Protein AF-0000000086531284 (afdb_homodimer)

Sequence (270 aa):
MFDTKVALIVRDDLAAWQKLNVVAFLATGVAAEAPEALGEPYEDASGRRYGRMLGQPILVFAADLNGLQAAHRQALSRELTIVPYVHAMFSTGHDAANREVFRAGDAENLDFVGLALRGPKKAVDKAVKGLALHAMFDTKVALIVRDDLAAWQKLNVVAFLATGVAAEAPEALGEPYEDASGRRYGRMLGQPILVFAADLNGLQAAHRQALSRELTIVPYVHAMFSTGHDAANREVFRAGDAENLDFVGLALRGPKKAVDKAVKGLALHA

pLDDT: mean 97.62, std 2.92, range [75.44, 98.94]

Radius of gyration: 17.5 Å; Cα contacts (8 Å, |Δi|>4): 609; chains: 2; bounding box: 42×48×38 Å

Nearest PDB structures (foldseek):
  2gax-assembly1_A  TM=9.729E-01  e=9.702E-20  Agrobacterium fabrum str. C58
  1rlk-assembly1_A  TM=6.671E-01  e=7.387E-05  Thermoplasma acidophilum
  1vgl-assembly2_C  TM=3.256E-01  e=1.939E-01  Thermosynechococcus vestitus BP-1
  4xgu-assembly1_E  TM=4.492E-01  e=3.774E+00  Caenorhabditis elegans
  2gax-assembly1_A  TM=9.728E-01  e=6.732E-20  Agrobacterium fabrum str. C58

Structu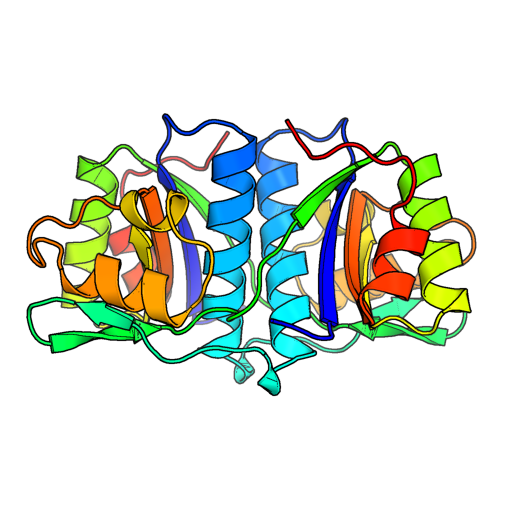re (mmCIF, N/CA/C/O backbone):
data_AF-0000000086531284-model_v1
#
loop_
_entity.id
_entity.type
_entity.pdbx_description
1 polymer 'DUF2000 domain-containing protein'
#
loop_
_atom_site.group_PDB
_atom_site.id
_atom_site.type_symbol
_atom_site.label_atom_id
_atom_site.label_alt_id
_atom_site.label_comp_id
_atom_site.label_asym_id
_atom_site.label_entity_id
_atom_site.label_seq_id
_atom_site.pdbx_PDB_ins_code
_atom_site.Cartn_x
_atom_site.Cartn_y
_atom_site.Cartn_z
_atom_site.occupancy
_atom_site.B_iso_or_equiv
_atom_site.auth_seq_id
_atom_site.auth_comp_id
_atom_site.auth_asym_id
_atom_site.auth_atom_id
_atom_site.pdbx_PDB_model_num
ATOM 1 N N . MET A 1 1 ? 20.422 4.363 -8.883 1 75.44 1 MET A N 1
ATOM 2 C CA . MET A 1 1 ? 20.234 5.27 -7.754 1 75.44 1 MET A CA 1
ATOM 3 C C . MET A 1 1 ? 19.078 6.227 -8.016 1 75.44 1 MET A C 1
ATOM 5 O O . MET A 1 1 ? 18.812 6.578 -9.164 1 75.44 1 MET A O 1
ATOM 9 N N . PHE A 1 2 ? 18.062 6.441 -6.941 1 89.19 2 PHE A N 1
ATOM 10 C CA . PHE A 1 2 ? 16.906 7.312 -7.137 1 89.19 2 PHE A CA 1
ATOM 11 C C . PHE A 1 2 ? 17.156 8.68 -6.516 1 89.19 2 PHE A C 1
ATOM 13 O O . PHE A 1 2 ? 17.781 8.789 -5.457 1 89.19 2 PHE A O 1
ATOM 20 N N . ASP A 1 3 ? 16.75 9.68 -7.191 1 95.25 3 ASP A N 1
ATOM 21 C CA . ASP A 1 3 ? 16.844 11.039 -6.672 1 95.25 3 ASP A CA 1
ATOM 22 C C . ASP A 1 3 ? 15.695 11.328 -5.691 1 95.25 3 ASP A C 1
ATOM 24 O O . ASP A 1 3 ? 15.758 12.297 -4.934 1 95.25 3 ASP A O 1
ATOM 28 N N . THR A 1 4 ? 14.672 10.5 -5.715 1 97.81 4 THR A N 1
ATOM 29 C CA . THR A 1 4 ? 13.531 10.648 -4.82 1 97.81 4 THR A CA 1
ATOM 30 C C . THR A 1 4 ? 13.484 9.508 -3.809 1 97.81 4 THR A C 1
ATOM 32 O O . THR A 1 4 ? 14.156 8.484 -3.984 1 97.81 4 THR A O 1
ATOM 35 N N . LYS A 1 5 ? 12.844 9.812 -2.756 1 98 5 LYS A N 1
ATOM 36 C CA . LYS A 1 5 ? 12.617 8.844 -1.686 1 98 5 LYS A CA 1
ATOM 37 C C . LYS A 1 5 ? 11.141 8.773 -1.315 1 98 5 LYS A C 1
ATOM 39 O O . LYS A 1 5 ? 10.43 9.773 -1.388 1 98 5 LYS A O 1
ATOM 44 N N . VAL A 1 6 ? 10.68 7.57 -0.98 1 98.69 6 VAL A N 1
ATOM 45 C CA . VAL A 1 6 ? 9.312 7.34 -0.513 1 98.69 6 VAL A CA 1
ATOM 46 C C . VAL A 1 6 ? 9.336 6.867 0.938 1 98.69 6 VAL A C 1
ATOM 48 O O . VAL A 1 6 ? 10.023 5.898 1.271 1 98.69 6 VAL A O 1
ATOM 51 N N . ALA A 1 7 ? 8.609 7.512 1.781 1 98.94 7 ALA A N 1
ATOM 52 C CA . ALA A 1 7 ? 8.422 7.121 3.176 1 98.94 7 ALA A CA 1
ATOM 53 C C . ALA A 1 7 ? 6.945 7.027 3.531 1 98.94 7 ALA A C 1
ATOM 55 O O . ALA A 1 7 ? 6.172 7.941 3.24 1 98.94 7 ALA A O 1
ATOM 56 N N . LEU A 1 8 ? 6.562 5.945 4.074 1 98.94 8 LEU A N 1
ATOM 57 C CA . LEU A 1 8 ? 5.289 5.836 4.773 1 98.94 8 LEU A CA 1
ATOM 58 C C . LEU A 1 8 ? 5.488 5.91 6.285 1 98.94 8 LEU A C 1
ATOM 60 O O . LEU A 1 8 ? 6.426 5.312 6.82 1 98.94 8 LEU A O 1
ATOM 64 N N . ILE A 1 9 ? 4.68 6.625 6.965 1 98.94 9 ILE A N 1
ATOM 65 C CA . ILE A 1 9 ? 4.668 6.707 8.422 1 98.94 9 ILE A CA 1
ATOM 66 C C . ILE A 1 9 ? 3.34 6.188 8.961 1 98.94 9 ILE A C 1
ATOM 68 O O . ILE A 1 9 ? 2.273 6.656 8.555 1 98.94 9 ILE A O 1
ATOM 72 N N . VAL A 1 10 ? 3.412 5.219 9.836 1 98.88 10 VAL A N 1
ATOM 73 C CA . VAL A 1 10 ? 2.221 4.562 10.367 1 98.88 10 VAL A CA 1
ATOM 74 C C . VAL A 1 10 ? 2.182 4.711 11.883 1 98.88 10 VAL A C 1
ATOM 76 O O . VAL A 1 10 ? 3.182 4.469 12.562 1 98.88 10 VAL A O 1
ATOM 79 N N . ARG A 1 11 ? 1.062 5.098 12.32 1 98.69 11 ARG A N 1
ATOM 80 C CA . ARG A 1 11 ? 0.882 5.273 13.758 1 98.69 11 ARG A CA 1
ATOM 81 C C . ARG A 1 11 ? 1.156 3.971 14.508 1 98.69 11 ARG A C 1
ATOM 83 O O . ARG A 1 11 ? 0.725 2.898 14.078 1 98.69 11 ARG A O 1
ATOM 90 N N . ASP A 1 12 ? 1.803 4.031 15.609 1 97.75 12 ASP A N 1
ATOM 91 C CA . ASP A 1 12 ? 2.402 2.844 16.219 1 97.75 12 ASP A CA 1
ATOM 92 C C . ASP A 1 12 ? 1.402 2.119 17.109 1 97.75 12 ASP A C 1
ATOM 94 O O . ASP A 1 12 ? 1.614 0.961 17.469 1 97.75 12 ASP A O 1
ATOM 98 N N . ASP A 1 13 ? 0.294 2.723 17.469 1 97.69 13 ASP A N 1
ATOM 99 C CA . ASP A 1 13 ? -0.638 2.098 18.391 1 97.69 13 ASP A CA 1
ATOM 100 C C . ASP A 1 13 ? -1.818 1.473 17.656 1 97.69 13 ASP A C 1
ATOM 102 O O . ASP A 1 13 ? -2.807 1.074 18.281 1 97.69 13 ASP A O 1
ATOM 106 N N . LEU A 1 14 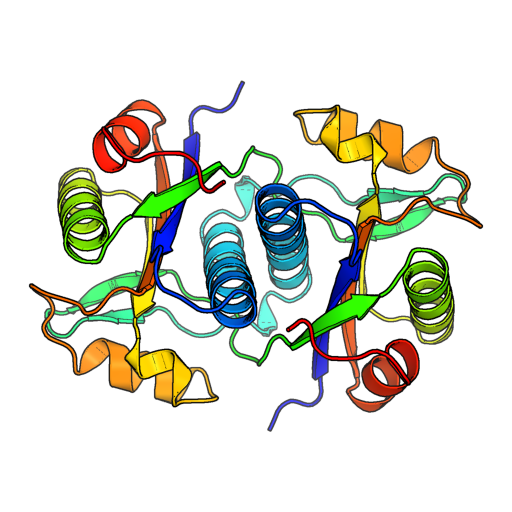? -1.77 1.387 16.359 1 97.88 14 LEU A N 1
ATOM 107 C CA . LEU A 1 14 ? -2.836 0.788 15.562 1 97.88 14 LEU A CA 1
ATOM 108 C C . LEU A 1 14 ? -2.803 -0.733 15.672 1 97.88 14 LEU A C 1
ATOM 110 O O . LEU A 1 14 ? -1.736 -1.323 15.867 1 97.88 14 LEU A O 1
ATOM 114 N N . ALA A 1 15 ? -3.963 -1.347 15.531 1 96.56 15 ALA A N 1
ATOM 115 C CA . ALA A 1 15 ? -4.027 -2.793 15.344 1 96.56 15 ALA A CA 1
ATOM 116 C C . ALA A 1 15 ? -3.33 -3.211 14.055 1 96.56 15 ALA A C 1
ATOM 118 O O . ALA A 1 15 ? -3.207 -2.412 13.117 1 96.56 15 ALA A O 1
ATOM 119 N N . ALA A 1 16 ? -2.869 -4.449 13.969 1 95.19 16 ALA A N 1
ATOM 120 C CA . ALA A 1 16 ? -2.123 -4.957 12.82 1 95.19 16 ALA A CA 1
ATOM 121 C C . ALA A 1 16 ? -2.918 -4.781 11.531 1 95.19 16 ALA A C 1
ATOM 123 O O . ALA A 1 16 ? -2.383 -4.309 10.523 1 95.19 16 ALA A O 1
ATOM 124 N N . TRP A 1 17 ? -4.211 -5.145 11.578 1 95.31 17 TRP A N 1
ATOM 125 C CA . TRP A 1 17 ? -5.027 -5.039 10.367 1 95.31 17 TRP A CA 1
ATOM 126 C C . TRP A 1 17 ? -5.172 -3.586 9.938 1 95.31 17 TRP A C 1
ATOM 128 O O . TRP A 1 17 ? -5.25 -3.295 8.742 1 95.31 17 TRP A O 1
ATOM 138 N N . GLN A 1 18 ? -5.254 -2.676 10.883 1 97.75 18 GLN A N 1
ATOM 139 C CA . GLN A 1 18 ? -5.344 -1.255 10.562 1 97.75 18 GLN A CA 1
ATOM 140 C C . GLN A 1 18 ? -4.07 -0.761 9.883 1 97.75 18 GLN A C 1
ATOM 142 O O . GLN A 1 18 ? -4.125 0.036 8.945 1 97.75 18 GLN A O 1
ATOM 147 N N . LYS A 1 19 ? -2.912 -1.208 10.398 1 98.56 19 LYS A N 1
ATOM 148 C CA . LYS A 1 19 ? -1.638 -0.838 9.789 1 98.56 19 LYS A CA 1
ATOM 149 C C . LYS A 1 19 ? -1.57 -1.291 8.336 1 98.56 19 LYS A C 1
ATOM 151 O O . LYS A 1 19 ? -1.14 -0.534 7.461 1 98.56 19 LYS A O 1
ATOM 156 N N . LEU A 1 20 ? -2.021 -2.5 8.078 1 98.62 20 LEU A N 1
ATOM 157 C CA . LEU A 1 20 ? -2.021 -3.025 6.715 1 98.62 20 LEU A CA 1
ATOM 158 C C . LEU A 1 20 ? -2.941 -2.205 5.816 1 98.62 20 LEU A C 1
ATOM 160 O O . LEU A 1 20 ? -2.582 -1.88 4.684 1 98.62 20 LEU A O 1
ATOM 164 N N . ASN A 1 21 ? -4.082 -1.86 6.305 1 98.06 21 ASN A N 1
ATOM 165 C CA . ASN A 1 21 ? -5.039 -1.046 5.562 1 98.06 21 ASN A CA 1
ATOM 166 C C . ASN A 1 21 ? -4.461 0.326 5.227 1 98.06 21 ASN A C 1
ATOM 168 O O . ASN A 1 21 ? -4.5 0.752 4.07 1 98.06 21 ASN A O 1
ATOM 172 N N . VAL A 1 22 ? -3.934 0.992 6.219 1 98.75 22 VAL A N 1
ATOM 173 C CA . VAL A 1 22 ? -3.359 2.324 6.059 1 98.75 22 VAL A CA 1
ATOM 174 C C . VAL A 1 22 ? -2.234 2.281 5.027 1 98.75 22 VAL A C 1
ATOM 176 O O . VAL A 1 22 ? -2.197 3.098 4.105 1 98.75 22 VAL A O 1
ATOM 179 N N . VAL A 1 23 ? -1.353 1.33 5.137 1 98.88 23 VAL A N 1
ATOM 180 C CA . VAL A 1 23 ? -0.209 1.203 4.238 1 98.88 23 VAL A CA 1
ATOM 181 C C . VAL A 1 23 ? -0.696 0.958 2.812 1 98.88 23 VAL A C 1
ATOM 183 O O . VAL A 1 23 ? -0.178 1.549 1.862 1 98.88 23 VAL A O 1
ATOM 186 N N . ALA A 1 24 ? -1.699 0.118 2.67 1 98.88 24 ALA A N 1
ATOM 187 C CA . ALA A 1 24 ? -2.236 -0.164 1.341 1 98.88 24 ALA A CA 1
ATOM 188 C C . ALA A 1 24 ? -2.717 1.115 0.661 1 98.88 24 ALA A C 1
ATOM 190 O O . ALA A 1 24 ? -2.299 1.426 -0.457 1 98.88 24 ALA A O 1
ATOM 191 N N . PHE A 1 25 ? -3.494 1.854 1.311 1 98.88 25 PHE A N 1
ATOM 192 C CA . PHE A 1 25 ? -4.078 3.045 0.704 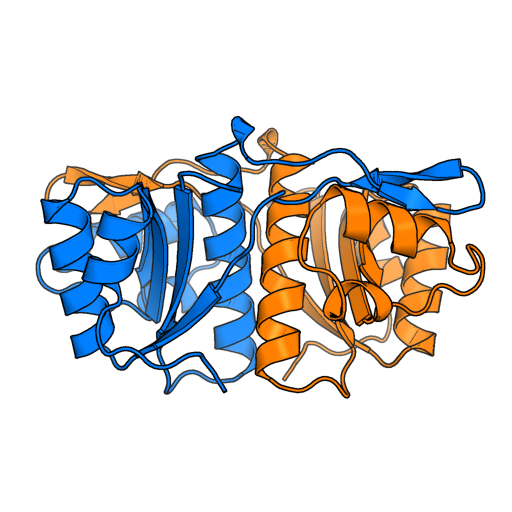1 98.88 25 PHE A CA 1
ATOM 193 C C . PHE A 1 25 ? -3.012 4.105 0.461 1 98.88 25 PHE A C 1
ATOM 195 O O . PHE A 1 25 ? -2.975 4.723 -0.605 1 98.88 25 PHE A O 1
ATOM 202 N N . LEU A 1 26 ? -2.119 4.328 1.452 1 98.94 26 LEU A N 1
ATOM 203 C CA . LEU A 1 26 ? -1.037 5.285 1.25 1 98.94 26 LEU A CA 1
ATOM 204 C C . LEU A 1 26 ? -0.229 4.941 0.004 1 98.94 26 LEU A C 1
ATOM 206 O O . LEU A 1 26 ? 0.092 5.82 -0.797 1 98.94 26 LEU A O 1
ATOM 210 N N . ALA A 1 27 ? 0.046 3.684 -0.161 1 98.94 27 ALA A N 1
ATOM 211 C CA . ALA A 1 27 ? 0.89 3.232 -1.265 1 98.94 27 ALA A CA 1
ATOM 212 C C . ALA A 1 27 ? 0.19 3.43 -2.607 1 98.94 27 ALA A C 1
ATOM 214 O O . ALA A 1 27 ? 0.836 3.732 -3.611 1 98.94 27 ALA A O 1
ATOM 215 N N . THR A 1 28 ? -1.152 3.254 -2.633 1 98.88 28 THR A N 1
ATOM 216 C CA . THR A 1 28 ? -1.86 3.561 -3.871 1 98.88 28 THR A CA 1
ATOM 217 C C . THR A 1 28 ? -1.687 5.031 -4.242 1 98.88 28 THR A C 1
ATOM 219 O O . THR A 1 28 ? -1.541 5.363 -5.422 1 98.88 28 THR A O 1
ATOM 222 N N . GLY A 1 29 ? -1.735 5.871 -3.26 1 98.81 29 GLY A N 1
ATOM 223 C CA . GLY A 1 29 ? -1.556 7.293 -3.494 1 98.81 29 GLY A CA 1
ATOM 224 C C . GLY A 1 29 ? -0.174 7.645 -4.016 1 98.81 29 GLY A C 1
ATOM 225 O O . GLY A 1 29 ? -0.034 8.492 -4.898 1 98.81 29 GLY A O 1
ATOM 226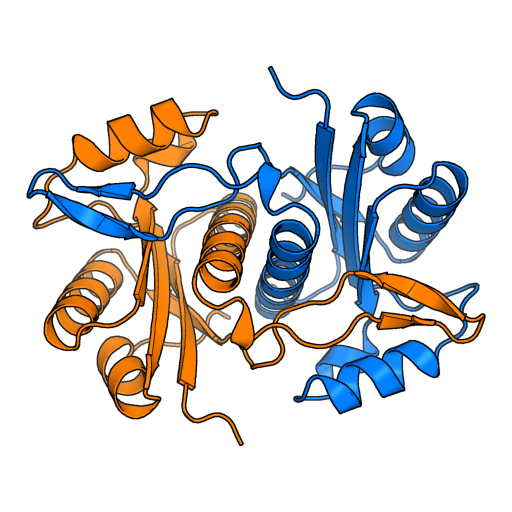 N N . VAL A 1 30 ? 0.842 6.992 -3.459 1 98.81 30 VAL A N 1
ATOM 227 C CA . VAL A 1 30 ? 2.207 7.207 -3.932 1 98.81 30 VAL A CA 1
ATOM 228 C C . VAL A 1 30 ? 2.297 6.871 -5.418 1 98.81 30 VAL A C 1
ATOM 230 O O . VAL A 1 30 ? 2.828 7.656 -6.207 1 98.81 30 VAL A O 1
ATOM 233 N N . ALA A 1 31 ? 1.769 5.766 -5.816 1 98.69 31 ALA A N 1
ATOM 234 C CA . ALA A 1 31 ? 1.792 5.352 -7.215 1 98.69 31 ALA A CA 1
ATOM 235 C C . ALA A 1 31 ? 1.011 6.332 -8.086 1 98.69 31 ALA A C 1
ATOM 237 O O . ALA A 1 31 ? 1.433 6.652 -9.203 1 98.69 31 ALA A O 1
ATOM 238 N N . ALA A 1 32 ? -0.119 6.762 -7.602 1 98.38 32 ALA A N 1
ATOM 239 C CA . ALA A 1 32 ? -0.963 7.691 -8.344 1 98.38 32 ALA A CA 1
ATOM 240 C C . ALA A 1 32 ? -0.233 9.008 -8.609 1 98.38 32 ALA A C 1
ATOM 242 O O . ALA A 1 32 ? -0.381 9.609 -9.672 1 98.38 32 ALA A O 1
ATOM 243 N N . GLU A 1 33 ? 0.559 9.422 -7.66 1 97 33 GLU A N 1
ATOM 244 C CA . GLU A 1 33 ? 1.207 10.727 -7.734 1 97 33 GLU A CA 1
ATOM 245 C C . GLU A 1 33 ? 2.541 10.641 -8.469 1 97 33 GLU A C 1
ATOM 247 O O . GLU A 1 33 ? 3.125 11.664 -8.828 1 97 33 GLU A O 1
ATOM 252 N N . ALA A 1 34 ? 3.025 9.469 -8.695 1 97.19 34 ALA A N 1
ATOM 253 C CA . ALA A 1 34 ? 4.344 9.297 -9.297 1 97.19 34 ALA A CA 1
ATOM 254 C C . ALA A 1 34 ? 4.336 8.18 -10.336 1 97.19 34 ALA A C 1
ATOM 256 O O . ALA A 1 34 ? 5.105 7.223 -10.227 1 97.19 34 ALA A O 1
ATOM 257 N N . PRO A 1 35 ? 3.533 8.359 -11.398 1 96.44 35 PRO A N 1
ATOM 258 C CA . PRO A 1 35 ? 3.484 7.297 -12.406 1 96.44 35 PRO A CA 1
ATOM 259 C C . PRO A 1 35 ? 4.844 7.035 -13.047 1 96.44 35 PRO A C 1
ATOM 261 O O . PRO A 1 35 ? 5.121 5.906 -13.469 1 96.44 35 PRO A O 1
ATOM 264 N N . GLU A 1 36 ? 5.66 8.031 -13.023 1 96.06 36 GLU A N 1
ATOM 265 C CA . GLU A 1 36 ? 6.988 7.891 -13.617 1 96.06 36 GLU A CA 1
ATOM 266 C C . GLU A 1 36 ? 7.883 7 -12.758 1 96.06 36 GLU A C 1
ATOM 268 O O . GLU A 1 36 ? 8.93 6.539 -13.219 1 96.06 36 GLU A O 1
ATOM 273 N N . ALA A 1 37 ? 7.508 6.75 -11.547 1 97 37 ALA A N 1
ATOM 274 C CA . ALA A 1 37 ? 8.305 5.945 -10.625 1 97 37 ALA A CA 1
ATOM 275 C C . ALA A 1 37 ? 7.926 4.473 -10.711 1 97 37 ALA A C 1
ATOM 277 O O . ALA A 1 37 ? 8.562 3.623 -10.078 1 97 37 ALA A O 1
ATOM 278 N N . LEU A 1 38 ? 6.895 4.141 -11.453 1 97.88 38 LEU A N 1
ATOM 279 C CA . LEU A 1 38 ? 6.496 2.752 -11.641 1 97.88 38 LEU A CA 1
ATOM 280 C C . LEU A 1 38 ? 7.504 2.01 -12.508 1 97.88 38 LEU A C 1
ATOM 282 O O . LEU A 1 38 ? 8.016 2.564 -13.484 1 97.88 38 LEU A O 1
ATOM 286 N N . GLY A 1 39 ? 7.75 0.793 -12.133 1 97.88 39 GLY A N 1
ATOM 287 C CA . GLY A 1 39 ? 8.656 -0.047 -12.898 1 97.88 39 GLY A CA 1
ATOM 288 C C . GLY A 1 39 ? 8 -0.693 -14.102 1 97.88 39 GLY A C 1
ATOM 289 O O . GLY A 1 39 ? 7.09 -0.117 -14.703 1 97.88 39 GLY A O 1
ATOM 290 N N . GLU A 1 40 ? 8.578 -1.791 -14.5 1 97.75 40 GLU A N 1
ATOM 291 C CA . GLU A 1 40 ? 8.078 -2.568 -15.633 1 97.75 40 GLU A CA 1
ATOM 292 C C . GLU A 1 40 ? 7.238 -3.748 -15.164 1 97.75 40 GLU A C 1
ATOM 294 O O . GLU A 1 40 ? 7.324 -4.156 -14 1 97.75 40 GLU A O 1
ATOM 299 N N . PRO A 1 41 ? 6.402 -4.273 -15.992 1 98.44 41 PRO A N 1
ATOM 300 C CA . PRO A 1 41 ? 5.602 -5.445 -15.625 1 98.44 41 PRO A CA 1
ATOM 301 C C . PRO A 1 41 ? 6.461 -6.656 -15.266 1 98.44 41 PRO A C 1
ATOM 303 O O . PRO A 1 41 ? 7.59 -6.781 -15.75 1 98.44 41 PRO A O 1
ATOM 306 N N . TYR A 1 42 ? 5.926 -7.488 -14.398 1 98.75 42 TYR A N 1
ATOM 307 C CA . TYR A 1 42 ? 6.578 -8.742 -14.031 1 98.75 42 TYR A CA 1
ATOM 308 C C . TYR A 1 42 ? 6.199 -9.859 -15 1 98.75 42 TYR A C 1
ATOM 310 O O . TYR A 1 42 ? 5.109 -9.844 -15.578 1 98.75 42 TYR A O 1
ATOM 318 N N . GLU A 1 43 ? 7.117 -10.727 -15.188 1 98.75 43 GLU A N 1
ATOM 319 C CA . GLU A 1 43 ? 6.914 -11.906 -16.031 1 98.75 43 GLU A CA 1
ATOM 320 C C . GLU A 1 43 ? 7.512 -13.156 -15.391 1 98.75 43 GLU A C 1
ATOM 322 O O . GLU A 1 43 ? 8.641 -13.125 -14.898 1 98.75 43 GLU A O 1
ATOM 327 N N . ASP A 1 44 ? 6.637 -14.18 -15.336 1 98.5 44 ASP A N 1
ATOM 328 C CA . ASP A 1 44 ? 7.184 -15.398 -14.75 1 98.5 44 ASP A CA 1
ATOM 329 C C . ASP A 1 44 ? 7.926 -16.234 -15.797 1 98.5 44 ASP A C 1
ATOM 331 O O . ASP A 1 44 ? 8.039 -15.82 -16.953 1 98.5 44 ASP A O 1
ATOM 335 N N . ALA A 1 45 ? 8.453 -17.312 -15.406 1 98.25 45 ALA A N 1
ATOM 336 C CA . ALA A 1 45 ? 9.312 -18.141 -16.25 1 98.25 45 ALA A CA 1
ATOM 337 C C . ALA A 1 45 ? 8.531 -18.719 -17.422 1 98.25 45 ALA A C 1
ATOM 339 O O . ALA A 1 45 ? 9.125 -19.172 -18.406 1 98.25 45 ALA A O 1
ATOM 340 N N . SER A 1 46 ? 7.25 -18.797 -17.344 1 98.06 46 SER A N 1
ATOM 341 C CA . SER A 1 46 ? 6.422 -19.328 -18.422 1 98.06 46 SER A CA 1
ATOM 342 C C . SER A 1 46 ? 5.969 -18.234 -19.359 1 98.06 46 SER A C 1
ATOM 344 O O . SER A 1 46 ? 5.234 -18.484 -20.328 1 98.06 46 SER A O 1
ATOM 346 N N . GLY A 1 47 ? 6.344 -16.969 -19.062 1 97.88 47 GLY A N 1
ATOM 347 C CA . GLY A 1 47 ? 6.008 -15.859 -19.938 1 97.88 47 GLY A CA 1
ATOM 348 C C . GLY A 1 47 ? 4.707 -15.172 -19.547 1 97.88 47 GLY A C 1
ATOM 349 O O . GLY A 1 47 ? 4.242 -14.281 -20.266 1 97.88 47 GLY A O 1
ATOM 350 N N . ARG A 1 48 ? 4.094 -15.656 -18.484 1 98.19 48 ARG A N 1
ATOM 351 C CA . ARG A 1 48 ? 2.887 -14.984 -18.016 1 98.19 48 ARG A CA 1
ATOM 352 C C . ARG A 1 48 ? 3.209 -13.609 -17.453 1 98.19 48 ARG A C 1
ATOM 354 O O . ARG A 1 48 ? 4.156 -13.445 -16.688 1 98.19 48 ARG A O 1
ATOM 361 N N . ARG A 1 49 ? 2.42 -12.672 -17.812 1 98 49 ARG A N 1
ATOM 362 C CA . ARG A 1 49 ? 2.65 -11.297 -17.406 1 98 49 ARG A CA 1
ATOM 363 C C . ARG A 1 49 ? 1.815 -10.938 -16.172 1 98 49 ARG A C 1
ATOM 365 O O . ARG A 1 49 ? 0.664 -11.367 -16.062 1 98 49 ARG A O 1
ATOM 372 N N . TYR A 1 50 ? 2.316 -10.133 -15.352 1 98.69 50 TYR A N 1
ATOM 373 C CA . TYR A 1 50 ? 1.721 -9.641 -14.117 1 98.69 50 TYR A CA 1
ATOM 374 C C . TYR A 1 50 ? 1.827 -8.117 -14.031 1 98.69 50 TYR A C 1
ATOM 376 O O . TYR A 1 50 ? 2.424 -7.48 -14.898 1 98.69 50 TYR A O 1
ATOM 384 N N . GLY A 1 51 ? 1.216 -7.594 -13.039 1 98.62 51 GLY A N 1
ATOM 385 C CA . GLY A 1 51 ? 1.244 -6.152 -12.852 1 98.62 51 GLY A CA 1
ATOM 386 C C . GLY A 1 51 ? 2.613 -5.629 -12.461 1 98.62 51 GLY A C 1
ATOM 387 O O . GLY A 1 51 ? 3.424 -6.359 -11.883 1 98.62 51 GLY A O 1
ATOM 388 N N . ARG A 1 52 ? 2.824 -4.344 -12.812 1 98.56 52 ARG A N 1
ATOM 389 C CA . ARG A 1 52 ? 4.02 -3.637 -12.367 1 98.56 52 ARG A CA 1
ATOM 390 C C . ARG A 1 52 ? 3.824 -3.051 -10.969 1 98.56 52 ARG A C 1
ATOM 392 O O . ARG A 1 52 ? 2.701 -2.99 -10.469 1 98.56 52 ARG A O 1
ATOM 399 N N . MET A 1 53 ? 4.898 -2.646 -10.336 1 98.56 53 MET A N 1
ATOM 400 C CA . MET A 1 53 ? 4.91 -2.008 -9.023 1 98.56 53 MET A CA 1
ATOM 401 C C . MET A 1 53 ? 5.852 -0.809 -9.016 1 98.56 53 MET A C 1
ATOM 403 O O . MET A 1 53 ? 6.512 -0.522 -10.016 1 98.56 53 MET A O 1
ATOM 407 N N . LEU A 1 54 ? 5.777 -0.078 -7.938 1 98.38 54 LEU A N 1
ATOM 408 C CA . LEU A 1 54 ? 6.723 1.022 -7.785 1 98.38 54 LEU A CA 1
ATOM 409 C C . LEU A 1 54 ? 8.156 0.532 -7.941 1 98.38 54 LEU A C 1
ATOM 411 O O . LEU A 1 54 ? 8.531 -0.503 -7.383 1 98.38 54 LEU A O 1
ATOM 415 N N . GLY A 1 55 ? 8.961 1.301 -8.609 1 97.81 55 GLY A N 1
ATOM 416 C CA . GLY A 1 55 ? 10.297 0.859 -8.961 1 97.81 55 GLY A CA 1
ATOM 417 C C . GLY A 1 55 ? 11.352 1.26 -7.945 1 97.81 55 GLY A C 1
ATOM 418 O O . GLY A 1 55 ? 12.492 0.808 -8.016 1 97.81 55 GLY A O 1
ATOM 419 N N . GLN A 1 56 ? 10.984 2.09 -7.004 1 96.62 56 GLN A N 1
ATOM 420 C CA . GLN A 1 56 ? 11.922 2.535 -5.984 1 96.62 56 GLN A CA 1
ATOM 421 C C . GLN A 1 56 ? 11.523 2.023 -4.602 1 96.62 56 GLN A C 1
ATOM 423 O O . GLN A 1 56 ? 10.367 1.674 -4.375 1 96.62 56 GLN A O 1
ATOM 428 N N . PRO A 1 57 ? 12.477 1.977 -3.611 1 96.94 57 PRO A N 1
ATOM 429 C CA . PRO A 1 57 ? 12.18 1.468 -2.268 1 96.94 57 PRO A CA 1
ATOM 430 C C . PRO A 1 57 ? 11.125 2.291 -1.542 1 96.94 57 PRO A C 1
ATOM 432 O O . PRO A 1 57 ? 11.023 3.502 -1.756 1 96.94 57 PRO A O 1
ATOM 435 N N . ILE A 1 58 ? 10.344 1.646 -0.756 1 98 58 ILE A N 1
ATOM 436 C CA . ILE A 1 58 ? 9.422 2.262 0.194 1 98 58 ILE A CA 1
ATOM 437 C C . ILE A 1 58 ? 9.867 1.947 1.621 1 98 58 ILE A C 1
ATOM 439 O O . ILE A 1 58 ? 9.984 0.779 1.997 1 98 58 ILE A O 1
ATOM 443 N N . LEU A 1 59 ? 10.117 2.941 2.385 1 98 59 LEU A N 1
ATOM 444 C CA . LEU A 1 59 ? 10.43 2.754 3.797 1 98 59 LEU A CA 1
ATOM 445 C C . LEU A 1 59 ? 9.219 3.047 4.668 1 98 59 LEU A C 1
ATOM 447 O O . LEU A 1 59 ? 8.516 4.039 4.449 1 98 59 LEU A O 1
ATOM 451 N N . VAL A 1 60 ? 8.945 2.158 5.617 1 98.81 60 VAL A N 1
ATOM 452 C CA . VAL A 1 60 ? 7.812 2.338 6.52 1 98.81 60 VAL A CA 1
ATOM 453 C C . VAL A 1 60 ? 8.312 2.648 7.926 1 98.81 60 VAL A C 1
ATOM 455 O O . VAL A 1 60 ? 8.992 1.827 8.547 1 98.81 60 VAL A O 1
ATOM 458 N N . PHE A 1 61 ? 7.949 3.797 8.422 1 98.88 61 PHE A N 1
ATOM 459 C CA . PHE A 1 61 ? 8.336 4.27 9.742 1 98.88 61 PHE A CA 1
ATOM 460 C C . PHE A 1 61 ? 7.168 4.172 10.719 1 98.88 61 PHE A C 1
ATOM 462 O O . PHE A 1 61 ? 6.008 4.121 10.297 1 98.88 61 PHE A O 1
ATOM 469 N N . ALA A 1 62 ? 7.484 4.109 12 1 98.75 62 ALA A N 1
ATOM 470 C CA . ALA A 1 62 ? 6.504 4.191 13.086 1 98.75 62 ALA A CA 1
ATOM 471 C C . ALA A 1 62 ? 6.602 5.523 13.82 1 98.75 62 ALA A C 1
ATOM 473 O O . ALA A 1 62 ? 7.703 6.043 14.031 1 98.75 62 ALA A O 1
ATOM 474 N N . ALA A 1 63 ? 5.512 6.062 14.125 1 98.75 63 ALA A N 1
ATOM 475 C CA . ALA A 1 63 ? 5.469 7.281 14.922 1 98.75 63 ALA A CA 1
ATOM 476 C C . ALA A 1 63 ? 4.188 7.352 15.75 1 98.75 63 ALA A C 1
ATOM 478 O O . ALA A 1 63 ? 3.195 6.699 15.422 1 98.75 63 ALA A O 1
ATOM 479 N N . ASP A 1 64 ? 4.219 8.062 16.875 1 98.56 64 ASP A N 1
ATOM 480 C CA . ASP A 1 64 ? 2.975 8.469 17.531 1 98.56 64 ASP A CA 1
ATOM 481 C C . ASP A 1 64 ? 2.342 9.656 16.812 1 98.56 64 ASP A C 1
ATOM 483 O O . ASP A 1 64 ? 2.842 10.109 15.781 1 98.56 64 ASP A O 1
ATOM 487 N N . LEU A 1 65 ? 1.213 10.133 17.312 1 98.69 65 LEU A N 1
ATOM 488 C CA . LEU A 1 65 ? 0.486 11.219 16.656 1 98.69 65 LEU A CA 1
ATOM 489 C C . LEU A 1 65 ? 1.358 12.461 16.547 1 98.69 65 LEU A C 1
ATOM 491 O O . LEU A 1 65 ? 1.37 13.117 15.5 1 98.69 65 LEU A O 1
ATOM 495 N N . ASN A 1 66 ? 2.094 12.82 17.578 1 98.56 66 ASN A N 1
ATOM 496 C CA . ASN A 1 66 ? 2.971 13.984 17.547 1 98.56 66 ASN A CA 1
ATOM 497 C C . ASN A 1 66 ? 4.016 13.867 16.438 1 98.56 66 ASN A C 1
ATOM 499 O O . ASN A 1 66 ? 4.301 14.844 15.742 1 98.56 66 ASN A O 1
ATOM 503 N N . GLY A 1 67 ? 4.605 12.68 16.328 1 98.69 67 GLY A N 1
ATOM 504 C CA . GLY A 1 67 ? 5.574 12.43 15.281 1 98.69 67 GLY A CA 1
ATOM 505 C C . GLY A 1 67 ? 4.988 12.578 13.883 1 98.69 67 GLY A C 1
ATOM 506 O O . GLY A 1 67 ? 5.625 13.148 12.992 1 98.69 67 GLY A O 1
ATOM 507 N N . LEU A 1 68 ? 3.799 12.086 13.68 1 98.88 68 LEU A N 1
ATOM 508 C CA . LEU A 1 68 ? 3.117 12.203 12.391 1 98.88 68 LEU A CA 1
ATOM 509 C C . LEU A 1 68 ? 2.848 13.664 12.055 1 98.88 68 LEU A C 1
ATOM 511 O O . LEU A 1 68 ? 3.062 14.094 10.922 1 98.88 68 LEU A O 1
ATOM 515 N N . GLN A 1 69 ? 2.396 14.398 13.016 1 98.81 69 GLN A N 1
ATOM 516 C CA . GLN A 1 69 ? 2.104 15.812 12.797 1 98.81 69 GLN A CA 1
ATOM 517 C C . GLN A 1 69 ? 3.379 16.609 12.531 1 98.81 69 GLN A C 1
ATOM 519 O O . GLN A 1 69 ? 3.391 17.516 11.695 1 98.81 69 GLN A O 1
ATOM 524 N N . ALA A 1 70 ? 4.438 16.281 13.219 1 98.75 70 ALA A N 1
ATOM 525 C CA . ALA A 1 70 ? 5.719 16.922 12.977 1 98.75 70 ALA A CA 1
ATOM 526 C C . ALA A 1 70 ? 6.219 16.641 11.562 1 98.75 70 ALA A C 1
ATOM 528 O O . ALA A 1 70 ? 6.68 17.547 10.859 1 98.75 70 ALA A O 1
ATOM 529 N N . ALA A 1 71 ? 6.156 15.383 11.164 1 98.88 71 ALA A N 1
ATOM 530 C CA . ALA A 1 71 ? 6.555 15 9.812 1 98.88 71 ALA A CA 1
ATOM 531 C C . ALA A 1 71 ? 5.727 15.75 8.773 1 98.88 71 ALA A C 1
ATOM 533 O O . ALA A 1 71 ? 6.25 16.172 7.742 1 98.88 71 ALA A O 1
ATOM 534 N N . HIS A 1 72 ? 4.445 15.844 9.062 1 98.88 72 HIS A N 1
ATOM 535 C CA . HIS A 1 72 ? 3.543 16.578 8.18 1 98.88 72 HIS A CA 1
ATOM 536 C C . HIS A 1 72 ? 3.994 18.016 8 1 98.88 72 HIS A C 1
ATOM 538 O O . HIS A 1 72 ? 4.07 18.516 6.879 1 98.88 72 HIS A O 1
ATOM 544 N N . ARG A 1 73 ? 4.262 18.703 9.062 1 98.5 73 ARG A N 1
ATOM 545 C CA . ARG A 1 73 ? 4.695 20.094 9.008 1 98.5 73 ARG A CA 1
ATOM 546 C C . ARG A 1 73 ? 5.996 20.234 8.219 1 98.5 73 ARG A C 1
ATOM 548 O O . ARG A 1 73 ? 6.145 21.156 7.406 1 98.5 73 ARG A O 1
ATOM 555 N N . GLN A 1 74 ? 6.906 19.344 8.461 1 98.69 74 GLN A N 1
ATOM 556 C CA . GLN A 1 74 ? 8.156 19.359 7.711 1 98.69 74 GLN A CA 1
ATOM 557 C C . GLN A 1 74 ? 7.91 19.125 6.227 1 98.69 74 GLN A C 1
ATOM 559 O O . GLN A 1 74 ? 8.531 19.766 5.379 1 98.69 74 GLN A O 1
ATOM 564 N N . ALA A 1 75 ? 7.043 18.219 5.887 1 98.75 75 ALA A N 1
ATOM 565 C CA . ALA A 1 75 ? 6.73 17.891 4.496 1 98.75 75 ALA A CA 1
ATOM 566 C C . ALA A 1 75 ? 6.117 19.094 3.781 1 98.75 75 ALA A C 1
ATOM 568 O O . ALA A 1 75 ? 6.426 19.359 2.617 1 98.75 75 ALA A O 1
ATOM 569 N N . LEU A 1 76 ? 5.227 19.797 4.457 1 98.25 76 LEU A N 1
ATOM 570 C CA . LEU A 1 76 ? 4.621 21 3.895 1 98.25 76 LEU A CA 1
ATOM 571 C C . LEU A 1 76 ? 5.684 22.047 3.592 1 98.25 76 LEU A C 1
ATOM 573 O O . LEU A 1 76 ? 5.703 22.625 2.498 1 98.25 76 LEU A O 1
ATOM 577 N N . SER A 1 77 ? 6.551 22.266 4.543 1 98.06 77 SER A N 1
ATOM 578 C CA . SER A 1 77 ? 7.566 23.297 4.414 1 98.06 77 SER A CA 1
ATOM 579 C C . SER A 1 77 ? 8.547 22.969 3.287 1 98.06 77 SER A C 1
ATOM 581 O O . SER A 1 77 ? 9.172 23.875 2.725 1 98.06 77 SER A O 1
ATOM 583 N N . ARG A 1 78 ? 8.641 21.734 2.889 1 98.06 78 ARG A N 1
ATOM 584 C CA . ARG A 1 78 ? 9.609 21.297 1.896 1 98.06 78 ARG A CA 1
ATOM 585 C C . ARG A 1 78 ? 8.922 20.906 0.591 1 98.06 78 ARG A C 1
ATOM 587 O O . ARG A 1 78 ? 9.547 20.312 -0.294 1 98.06 78 ARG A O 1
ATOM 594 N N . GLU A 1 79 ? 7.641 21.062 0.533 1 97.81 79 GLU A N 1
ATOM 595 C CA . GLU A 1 79 ? 6.82 20.891 -0.661 1 97.81 79 GLU A CA 1
ATOM 596 C C . GLU A 1 79 ? 6.887 19.453 -1.168 1 97.81 79 GLU A C 1
ATOM 598 O O . GLU A 1 79 ? 7.043 19.219 -2.367 1 97.81 79 GLU A O 1
ATOM 603 N N . LEU A 1 80 ? 6.922 18.547 -0.248 1 98.75 80 LEU A N 1
ATOM 604 C CA . LEU A 1 80 ? 6.859 17.141 -0.601 1 98.75 80 LEU A CA 1
ATOM 605 C C . LEU A 1 80 ? 5.465 16.75 -1.078 1 98.75 80 LEU A C 1
ATOM 607 O O . LEU A 1 80 ? 4.488 17.438 -0.763 1 98.75 80 LEU A O 1
ATOM 611 N N . THR A 1 81 ? 5.395 15.742 -1.888 1 98.69 81 THR A N 1
ATOM 612 C CA . THR A 1 81 ? 4.121 15.062 -2.121 1 98.69 81 THR A CA 1
ATOM 613 C C . THR A 1 81 ? 3.637 14.375 -0.85 1 98.69 81 THR A C 1
ATOM 615 O O . THR A 1 81 ? 4.395 13.656 -0.196 1 98.69 81 THR A O 1
ATOM 618 N N . ILE A 1 82 ? 2.393 14.633 -0.502 1 98.88 82 ILE A N 1
ATOM 619 C CA . ILE A 1 82 ? 1.84 14.086 0.73 1 98.88 82 ILE A CA 1
ATOM 620 C C . ILE A 1 82 ? 0.55 13.328 0.424 1 98.88 82 ILE A C 1
ATOM 622 O O . ILE A 1 82 ? -0.341 13.852 -0.248 1 98.88 82 ILE A O 1
ATOM 626 N N . VAL A 1 83 ? 0.433 12.125 0.905 1 98.94 83 VAL A N 1
ATOM 627 C CA . VAL A 1 83 ? -0.806 11.352 0.944 1 98.94 83 VAL A CA 1
ATOM 628 C C . VAL A 1 83 ? -1.234 11.141 2.395 1 98.94 83 VAL A C 1
ATOM 630 O O . VAL A 1 83 ? -0.486 10.57 3.191 1 98.94 83 VAL A O 1
ATOM 633 N N . PRO A 1 84 ? -2.396 11.578 2.74 1 98.88 84 PRO A N 1
ATOM 634 C CA . PRO A 1 84 ? -2.795 11.562 4.148 1 98.88 84 PRO A CA 1
ATOM 635 C C . PRO A 1 84 ? -3.744 10.414 4.477 1 98.88 84 PRO A C 1
ATOM 637 O O . PRO A 1 84 ? -4.5 9.961 3.611 1 98.88 84 PRO A O 1
ATOM 640 N N . TYR A 1 85 ? -3.723 9.938 5.66 1 98.88 85 TYR A N 1
ATOM 641 C CA . TYR A 1 85 ? -4.719 9.039 6.242 1 98.88 85 TYR A CA 1
ATOM 642 C C . TYR A 1 85 ? -5 9.406 7.695 1 98.88 85 TYR A C 1
ATOM 644 O O . TYR A 1 85 ? -4.094 9.391 8.531 1 98.88 85 TYR A O 1
ATOM 652 N N . VAL A 1 86 ? -6.25 9.75 7.969 1 98.88 86 VAL A N 1
ATOM 653 C CA . VAL A 1 86 ? -6.609 10.164 9.32 1 98.88 86 VAL A CA 1
ATOM 654 C C . VAL A 1 86 ? -7.531 9.117 9.945 1 98.88 86 VAL A C 1
ATOM 656 O O . VAL A 1 86 ? -8.156 8.328 9.242 1 98.88 86 VAL A O 1
ATOM 659 N N . HIS A 1 87 ? -7.641 9.117 11.219 1 98.62 87 HIS A N 1
ATOM 660 C CA . HIS A 1 87 ? -8.352 8.125 12.016 1 98.62 87 HIS A CA 1
ATOM 661 C C . HIS A 1 87 ? -9.812 8.031 11.594 1 98.62 87 HIS A C 1
ATOM 663 O O . HIS A 1 87 ? -10.367 6.93 11.508 1 98.62 87 HIS A O 1
ATOM 669 N N . ALA A 1 88 ? -10.43 9.148 11.297 1 98.25 88 ALA A N 1
ATOM 670 C CA . ALA A 1 88 ? -11.859 9.203 10.984 1 98.25 88 ALA A CA 1
ATOM 671 C C . ALA A 1 88 ? -12.18 8.375 9.742 1 98.25 88 ALA A C 1
ATOM 673 O O . ALA A 1 88 ? -13.328 7.965 9.547 1 98.25 88 ALA A O 1
ATOM 674 N N . MET A 1 89 ? -11.195 8.094 8.898 1 98 89 MET A N 1
ATOM 675 C CA . MET A 1 89 ? -11.414 7.379 7.641 1 98 89 MET A CA 1
ATOM 676 C C . MET A 1 89 ? -11.711 5.906 7.895 1 98 89 MET A C 1
ATOM 678 O O . MET A 1 89 ? -12.266 5.223 7.031 1 98 89 MET A O 1
ATOM 682 N N . PHE A 1 90 ? -11.391 5.375 9.125 1 97.31 90 PHE A N 1
ATOM 683 C CA . PHE A 1 90 ? -11.711 3.99 9.453 1 97.31 90 PHE A CA 1
ATOM 684 C C . PHE A 1 90 ? -13.219 3.793 9.555 1 97.31 90 PHE A C 1
ATOM 686 O O . PHE A 1 90 ? -13.711 2.666 9.461 1 97.31 90 PHE A O 1
ATOM 693 N N . SER A 1 91 ? -13.922 4.879 9.75 1 95.62 91 SER A N 1
ATOM 694 C CA . SER A 1 91 ? -15.352 4.781 10 1 95.62 91 SER A CA 1
ATOM 695 C C . SER A 1 91 ? -16.156 4.988 8.727 1 95.62 91 SER A C 1
ATOM 697 O O . SER A 1 91 ? -17.391 5.07 8.766 1 95.62 91 SER A O 1
ATOM 699 N N . THR A 1 92 ? -15.461 5.164 7.629 1 93.44 92 THR A N 1
ATOM 700 C CA . THR A 1 92 ? -16.125 5.355 6.344 1 93.44 92 THR A CA 1
ATOM 701 C C . THR A 1 92 ? -15.773 4.227 5.383 1 93.44 92 THR A C 1
ATOM 703 O O . THR A 1 92 ? -14.969 3.348 5.711 1 93.44 92 THR A O 1
ATOM 706 N N . GLY A 1 93 ? -16.406 4.152 4.258 1 84.75 93 GLY A N 1
ATOM 707 C CA . GLY A 1 93 ? -16.188 3.029 3.361 1 84.75 93 GLY A CA 1
ATOM 708 C C . GLY A 1 93 ? -16.094 3.439 1.904 1 84.75 93 GLY A C 1
ATOM 709 O O . GLY A 1 93 ? -15.93 2.59 1.024 1 84.75 93 GLY A O 1
ATOM 710 N N . HIS A 1 94 ? -16.234 4.797 1.687 1 89.5 94 HIS A N 1
ATOM 711 C CA . HIS A 1 94 ? -16.188 5.293 0.316 1 89.5 94 HIS A CA 1
ATOM 712 C C . HIS A 1 94 ? -15.266 6.504 0.192 1 89.5 94 HIS A C 1
ATOM 714 O O . HIS A 1 94 ? -15.086 7.25 1.156 1 89.5 94 HIS A O 1
ATOM 720 N N . ASP A 1 95 ? -14.836 6.613 -0.978 1 95.31 95 ASP A N 1
ATOM 721 C CA . ASP A 1 95 ? -13.867 7.664 -1.282 1 95.31 95 ASP A CA 1
ATOM 722 C C . ASP A 1 95 ? -14.414 9.039 -0.917 1 95.31 95 ASP A C 1
ATOM 724 O O . ASP A 1 95 ? -13.75 9.82 -0.229 1 95.31 95 ASP A O 1
ATOM 728 N N . ALA A 1 96 ? -15.617 9.367 -1.342 1 96.56 96 ALA A N 1
ATOM 729 C CA . ALA A 1 96 ? -16.219 10.672 -1.082 1 96.56 96 ALA A CA 1
ATOM 730 C C . ALA A 1 96 ? -16.359 10.922 0.417 1 96.56 96 ALA A C 1
ATOM 732 O O . ALA A 1 96 ? -16.078 12.023 0.899 1 96.56 96 ALA A O 1
ATOM 733 N N . ALA A 1 97 ? -16.828 9.898 1.138 1 97.69 97 ALA A N 1
ATOM 734 C CA . ALA A 1 97 ? -16.984 10.023 2.584 1 97.69 97 ALA A CA 1
ATOM 735 C C . ALA A 1 97 ? -15.625 10.211 3.264 1 97.69 97 ALA A C 1
ATOM 737 O O . ALA A 1 97 ? -15.5 10.977 4.223 1 97.69 97 ALA A O 1
ATOM 738 N N . ASN A 1 98 ? -14.578 9.523 2.824 1 98.19 98 ASN A N 1
ATOM 739 C CA . ASN A 1 98 ? -13.227 9.703 3.342 1 98.19 98 ASN A CA 1
ATOM 740 C C . ASN A 1 98 ? -12.75 11.148 3.17 1 98.19 98 ASN A C 1
ATOM 742 O O . ASN A 1 98 ? -12.219 11.742 4.105 1 98.19 98 ASN A O 1
ATOM 746 N N . ARG A 1 99 ? -12.969 11.664 1.981 1 98.5 99 ARG A N 1
ATOM 747 C CA . ARG A 1 99 ? -12.539 13.031 1.693 1 98.5 99 ARG A CA 1
ATOM 748 C C . ARG A 1 99 ? -13.312 14.039 2.541 1 98.5 99 ARG A C 1
ATOM 750 O O . ARG A 1 99 ? -12.758 15.055 2.957 1 98.5 99 ARG A O 1
ATOM 757 N N . GLU A 1 100 ? -14.562 13.734 2.83 1 98.31 100 GLU A N 1
ATOM 758 C CA . GLU A 1 100 ? -15.383 14.625 3.646 1 98.31 100 GLU A CA 1
ATOM 759 C C . GLU A 1 100 ? -14.875 14.672 5.086 1 98.31 100 GLU A C 1
ATOM 761 O O . GLU A 1 100 ? -14.719 15.758 5.656 1 98.31 100 GLU A O 1
ATOM 766 N N . VAL A 1 101 ? -14.617 13.539 5.625 1 98.44 101 VAL A N 1
ATOM 767 C CA . VAL A 1 101 ? -14.172 13.523 7.016 1 98.44 101 VAL A CA 1
ATOM 768 C C . VAL A 1 101 ? -12.766 14.109 7.117 1 98.44 101 VAL A C 1
ATOM 770 O O . VAL A 1 101 ? -12.414 14.727 8.125 1 98.44 101 VAL A O 1
ATOM 773 N N . PHE A 1 102 ? -11.961 13.914 6.113 1 98.69 102 PHE A N 1
ATOM 774 C CA . PHE A 1 102 ? -10.641 14.531 6.086 1 98.69 102 PHE A CA 1
ATOM 775 C C . PHE A 1 102 ? -10.75 16.047 6.078 1 98.69 102 PHE A C 1
ATOM 777 O O . PHE A 1 102 ? -10.062 16.734 6.844 1 98.69 102 PHE A O 1
ATOM 784 N N . ARG A 1 103 ? -11.609 16.578 5.266 1 98.44 103 ARG A N 1
ATOM 785 C CA . ARG A 1 103 ? -11.812 18.016 5.117 1 98.44 103 ARG A CA 1
ATOM 786 C C . ARG A 1 103 ? -12.367 18.625 6.402 1 98.44 103 ARG A C 1
ATOM 788 O O . ARG A 1 103 ? -12.102 19.781 6.707 1 98.44 103 ARG A O 1
ATOM 795 N N . ALA A 1 104 ? -13.055 17.844 7.195 1 98.19 104 ALA A N 1
ATOM 796 C CA . ALA A 1 104 ? -13.734 18.328 8.398 1 98.19 104 ALA A CA 1
ATOM 797 C C . ALA A 1 104 ? -12.758 18.453 9.562 1 98.19 104 ALA A C 1
ATOM 799 O O . ALA A 1 104 ? -13.078 19.078 10.578 1 98.19 104 ALA A O 1
ATOM 800 N N . GLY A 1 105 ? -11.586 17.875 9.445 1 97.94 105 GLY A N 1
ATOM 801 C CA . GLY A 1 105 ? -10.617 17.875 10.531 1 97.94 105 GLY A CA 1
ATOM 802 C C . GLY A 1 105 ? -9.953 19.219 10.734 1 97.94 105 GLY A C 1
ATOM 803 O O . GLY A 1 105 ? -10.07 20.109 9.891 1 97.94 105 GLY A O 1
ATOM 804 N N . ASP A 1 106 ? -9.242 19.312 11.898 1 98.06 106 ASP A N 1
ATOM 805 C CA . ASP A 1 106 ? -8.406 20.484 12.18 1 98.06 106 ASP A CA 1
ATOM 806 C C . ASP A 1 106 ? -7.137 20.453 11.328 1 98.06 106 ASP A C 1
ATOM 808 O O . ASP A 1 106 ? -6.191 19.719 11.641 1 98.06 106 ASP A O 1
ATOM 812 N N . ALA A 1 107 ? -7.062 21.266 10.336 1 97.5 107 ALA A N 1
ATOM 813 C CA . ALA A 1 107 ? -5.98 21.25 9.352 1 97.5 107 ALA A CA 1
ATOM 814 C C . ALA A 1 107 ? -4.625 21.453 10.031 1 97.5 107 ALA A C 1
ATOM 816 O O . ALA A 1 107 ? -3.596 21.016 9.508 1 97.5 107 ALA A O 1
ATOM 817 N N . GLU A 1 108 ? -4.605 22.062 11.156 1 96.25 108 GLU A N 1
ATOM 818 C CA . GLU A 1 108 ? -3.346 22.344 11.844 1 96.25 108 GLU A CA 1
ATOM 819 C C . GLU A 1 108 ? -2.961 21.188 12.766 1 96.25 108 GLU A C 1
ATOM 821 O O . GLU A 1 108 ? -1.826 21.125 13.242 1 96.25 108 GLU A O 1
ATOM 826 N N . ASN A 1 109 ? -3.932 20.359 13.07 1 97 109 ASN A N 1
ATOM 827 C CA . ASN A 1 109 ? -3.73 19.234 13.977 1 97 109 ASN A CA 1
ATOM 828 C C . ASN A 1 109 ? -4.531 18 13.531 1 97 109 ASN A C 1
ATOM 830 O O . ASN A 1 109 ? -5.336 17.469 14.305 1 97 109 ASN A O 1
ATOM 834 N N . LEU A 1 110 ? -4.219 17.609 12.359 1 98.38 110 LEU A N 1
ATOM 835 C CA . LEU A 1 110 ? -4.953 16.469 11.82 1 98.38 110 LEU A CA 1
ATOM 836 C C . LEU A 1 110 ? -4.68 15.219 12.641 1 98.38 110 LEU A C 1
ATOM 838 O O . LEU A 1 110 ? -3.543 14.977 13.047 1 98.38 110 LEU A O 1
ATOM 842 N N . ASP A 1 111 ? -5.672 14.383 12.898 1 98.69 111 ASP A N 1
ATOM 843 C CA . ASP A 1 111 ? -5.543 13.117 13.625 1 98.69 111 ASP A CA 1
ATOM 844 C C . ASP A 1 111 ? -5.031 12.008 12.711 1 98.69 111 ASP A C 1
ATOM 846 O O . ASP A 1 111 ? -5.746 11.047 12.43 1 98.69 111 ASP A O 1
ATOM 850 N N . PHE A 1 112 ? -3.756 12.172 12.336 1 98.81 112 PHE A N 1
ATOM 851 C CA . PHE A 1 112 ? -3.125 11.266 11.391 1 98.81 112 PHE A CA 1
ATOM 852 C C . PHE A 1 112 ? -3 9.867 11.992 1 98.81 112 PHE A C 1
ATOM 854 O O . PHE A 1 112 ? -2.672 9.719 13.172 1 98.81 112 PHE A O 1
ATOM 861 N N . VAL A 1 113 ? -3.24 8.867 11.203 1 98.88 113 VAL A N 1
ATOM 862 C CA . VAL A 1 113 ? -2.82 7.512 11.539 1 98.88 113 VAL A CA 1
ATOM 863 C C . VAL A 1 113 ? -1.795 7.02 10.523 1 98.88 113 VAL A C 1
ATOM 865 O O . VAL A 1 113 ? -1.108 6.02 10.758 1 98.88 113 VAL A O 1
ATOM 868 N N . GLY A 1 114 ? -1.708 7.688 9.391 1 98.88 114 GLY A N 1
ATOM 869 C CA . G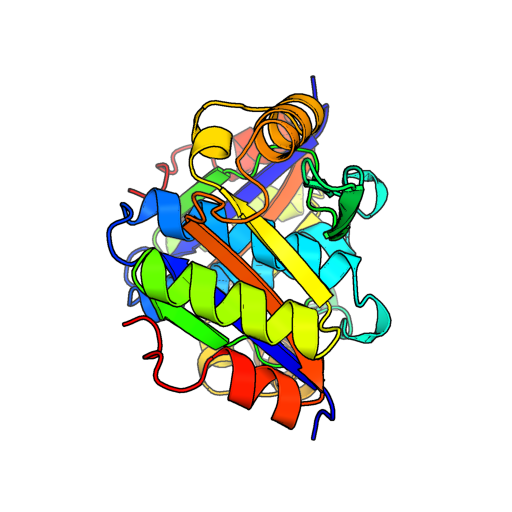LY A 1 114 ? -0.721 7.395 8.367 1 98.88 114 GLY A CA 1
ATOM 870 C C . GLY A 1 114 ? -0.398 8.586 7.492 1 98.88 114 GLY A C 1
ATOM 871 O O . GLY A 1 114 ? -1.235 9.477 7.305 1 98.88 114 GLY A O 1
ATOM 872 N N . LEU A 1 115 ? 0.717 8.578 6.895 1 98.94 115 LEU A N 1
ATOM 873 C CA . LEU A 1 115 ? 1.229 9.617 6.008 1 98.94 115 LEU A CA 1
ATOM 874 C C . LEU A 1 115 ? 2.234 9.039 5.02 1 98.94 115 LEU A C 1
ATOM 876 O O . LEU A 1 115 ? 3.145 8.305 5.41 1 98.94 115 LEU A O 1
ATOM 880 N N . ALA A 1 116 ? 2.018 9.312 3.795 1 98.94 116 ALA A N 1
ATOM 881 C CA . ALA A 1 116 ? 3.045 8.992 2.807 1 98.94 116 ALA A CA 1
ATOM 882 C C . ALA A 1 116 ? 3.723 10.266 2.297 1 98.94 116 ALA A C 1
ATOM 884 O O . ALA A 1 116 ? 3.061 11.281 2.061 1 98.94 116 ALA A O 1
ATOM 885 N N . LEU A 1 117 ? 4.984 10.188 2.16 1 98.94 117 LEU A N 1
ATOM 886 C CA . LEU A 1 117 ? 5.801 11.281 1.658 1 98.94 117 LEU A CA 1
ATOM 887 C C . LEU A 1 117 ? 6.652 10.836 0.477 1 98.94 117 LEU A C 1
ATOM 889 O O . LEU A 1 117 ? 7.211 9.734 0.494 1 98.94 117 LEU A O 1
ATOM 893 N N . ARG A 1 118 ? 6.754 11.656 -0.485 1 98.88 118 ARG A N 1
ATOM 894 C CA . ARG A 1 118 ? 7.684 11.422 -1.585 1 98.88 118 ARG A CA 1
ATOM 895 C C . ARG A 1 118 ? 8.289 12.727 -2.076 1 98.88 118 ARG A C 1
ATOM 897 O O . ARG A 1 118 ? 7.594 13.734 -2.195 1 98.88 118 ARG A O 1
ATOM 904 N N . GLY A 1 119 ? 9.469 12.742 -2.41 1 98.69 119 GLY A N 1
ATOM 905 C CA . GLY A 1 119 ? 10.203 13.891 -2.934 1 98.69 119 GLY A CA 1
ATOM 906 C C . GLY A 1 119 ? 11.703 13.703 -2.896 1 98.69 119 GLY A C 1
ATOM 907 O O . GLY A 1 119 ? 12.195 12.57 -2.818 1 98.69 119 GLY A O 1
ATOM 908 N N . PRO A 1 120 ? 12.453 14.82 -3.074 1 98.44 120 PRO A N 1
ATOM 909 C CA . PRO A 1 120 ? 13.914 14.719 -2.99 1 98.44 120 PRO A CA 1
ATOM 910 C C . PRO A 1 120 ? 14.383 14.039 -1.705 1 98.44 120 PRO A C 1
ATOM 912 O O . PRO A 1 120 ? 13.844 14.305 -0.629 1 98.44 120 PRO A O 1
ATOM 915 N N . LYS A 1 121 ? 15.43 13.203 -1.807 1 98.12 121 LYS A N 1
ATOM 916 C CA . LYS A 1 121 ? 15.898 12.336 -0.726 1 98.12 121 LYS A CA 1
ATOM 917 C C . LYS A 1 121 ? 16.156 13.141 0.545 1 98.12 121 LYS A C 1
ATOM 919 O O . LYS A 1 121 ? 15.68 12.781 1.622 1 98.12 121 LYS A O 1
ATOM 924 N N . LYS A 1 122 ? 16.844 14.227 0.418 1 98.12 122 LYS A N 1
ATOM 925 C CA . LYS A 1 122 ? 17.219 15.016 1.587 1 98.12 122 LYS A CA 1
ATOM 926 C C . LYS A 1 122 ? 15.992 15.586 2.289 1 98.12 122 LYS A C 1
ATOM 928 O O . LYS A 1 122 ? 15.953 15.656 3.52 1 98.12 122 LYS A O 1
ATOM 933 N N . ALA A 1 123 ? 15.047 16.031 1.486 1 98.81 123 ALA A N 1
ATOM 934 C CA . ALA A 1 123 ? 13.828 16.594 2.047 1 98.81 123 ALA A CA 1
ATOM 935 C C . ALA A 1 123 ? 13.023 15.539 2.801 1 98.81 123 ALA A C 1
ATOM 937 O O . ALA A 1 123 ? 12.523 15.797 3.898 1 98.81 123 ALA A O 1
ATOM 938 N N . VAL A 1 124 ? 12.914 14.336 2.262 1 98.88 124 VAL A N 1
ATOM 939 C CA . VAL A 1 124 ? 12.195 13.258 2.934 1 98.88 124 VAL A CA 1
ATOM 940 C C . VAL A 1 124 ? 12.945 12.836 4.191 1 98.88 124 VAL A C 1
ATOM 942 O O . VAL A 1 124 ? 12.344 12.617 5.242 1 98.88 124 VAL A O 1
ATOM 945 N N . ASP A 1 125 ? 14.305 12.789 4.098 1 98.56 125 ASP A N 1
ATOM 946 C CA . ASP A 1 125 ? 15.117 12.438 5.258 1 98.56 125 ASP A CA 1
ATOM 947 C C . ASP A 1 125 ? 14.883 13.422 6.402 1 98.56 125 ASP A C 1
ATOM 949 O O . ASP A 1 125 ? 14.812 13.023 7.566 1 98.56 125 ASP A O 1
ATOM 953 N N . LYS A 1 126 ? 14.742 14.625 6.066 1 98.69 126 LYS A N 1
ATOM 954 C CA . LYS A 1 126 ? 14.492 15.648 7.078 1 98.69 126 LYS A CA 1
ATOM 955 C C . LYS A 1 126 ? 13.109 15.477 7.699 1 98.69 126 LYS A C 1
ATOM 957 O O . LYS A 1 126 ? 12.938 15.641 8.906 1 98.69 126 LYS A O 1
ATOM 962 N N . ALA A 1 127 ? 12.133 15.172 6.895 1 98.81 127 ALA A N 1
ATOM 963 C CA . ALA A 1 127 ? 10.758 15.055 7.363 1 98.81 127 ALA A CA 1
ATOM 964 C C . ALA A 1 127 ? 10.594 13.875 8.312 1 98.81 127 ALA A C 1
ATOM 966 O O . ALA A 1 127 ? 9.781 13.922 9.242 1 98.81 127 ALA A O 1
ATOM 967 N N . VAL A 1 128 ? 11.406 12.828 8.109 1 98.88 128 VAL A N 1
ATOM 968 C CA . VAL A 1 128 ? 11.211 11.641 8.93 1 98.88 128 VAL A CA 1
ATOM 969 C C . VAL A 1 128 ? 12.328 11.531 9.961 1 98.88 128 VAL A C 1
ATOM 971 O O . VAL A 1 128 ? 12.523 10.477 10.562 1 98.88 128 VAL A O 1
ATOM 974 N N . LYS A 1 129 ? 13.078 12.586 10.086 1 98.44 129 LYS A N 1
ATOM 975 C CA . LYS A 1 129 ? 14.219 12.57 11 1 98.44 129 LYS A CA 1
ATOM 976 C C . LYS A 1 129 ? 13.781 12.156 12.406 1 98.44 129 LYS A C 1
ATOM 978 O O . LYS A 1 129 ? 12.82 12.703 12.953 1 98.44 129 LYS A O 1
ATOM 983 N N . GLY A 1 130 ? 14.5 11.164 12.977 1 98.06 130 GLY A N 1
ATOM 984 C CA . GLY A 1 130 ? 14.25 10.734 14.344 1 98.06 130 GLY A CA 1
ATOM 985 C C . GLY A 1 130 ? 13.234 9.617 14.445 1 98.06 130 GLY A C 1
ATOM 986 O O . GLY A 1 130 ? 13.062 9.016 15.508 1 98.06 130 GLY A O 1
ATOM 987 N N . LEU A 1 131 ? 12.516 9.352 13.391 1 98.5 131 LEU A N 1
ATOM 988 C CA . LEU A 1 131 ? 11.555 8.25 13.414 1 98.5 131 LEU A CA 1
ATOM 989 C C . LEU A 1 131 ? 12.258 6.914 13.219 1 98.5 131 LEU A C 1
ATOM 991 O O . LEU A 1 131 ? 13.242 6.824 12.484 1 98.5 131 LEU A O 1
ATOM 995 N N . ALA A 1 132 ? 11.727 5.887 13.828 1 97.88 132 ALA A N 1
ATOM 996 C CA . ALA A 1 132 ? 12.25 4.531 13.688 1 97.88 132 ALA A CA 1
ATOM 997 C C . ALA A 1 132 ? 11.516 3.77 12.594 1 97.88 132 ALA A C 1
ATOM 999 O O . ALA A 1 132 ? 10.312 3.963 12.391 1 97.88 132 ALA A O 1
ATOM 1000 N N . LEU A 1 133 ? 12.258 2.91 11.914 1 96.94 133 LEU A N 1
ATOM 1001 C CA . LEU A 1 133 ? 11.602 1.987 11 1 96.94 133 LEU A CA 1
ATOM 1002 C C . LEU A 1 133 ? 10.602 1.106 11.742 1 96.94 133 LEU A C 1
ATOM 1004 O O . LEU A 1 133 ? 10.844 0.71 12.883 1 96.94 133 LEU A O 1
ATOM 1008 N N . HIS A 1 134 ? 9.523 0.882 11.055 1 94.31 134 HIS A N 1
ATOM 1009 C CA . HIS A 1 134 ? 8.492 0.065 11.68 1 94.31 134 HIS A CA 1
ATOM 1010 C C . HIS A 1 134 ? 8.969 -1.367 11.891 1 94.31 134 HIS A C 1
ATOM 1012 O O . HIS A 1 134 ? 9.516 -1.985 10.977 1 94.31 134 HIS A O 1
ATOM 1018 N N . ALA A 1 135 ? 8.891 -1.875 13.109 1 84.06 135 ALA A N 1
ATOM 1019 C CA . ALA A 1 135 ? 9.406 -3.184 13.5 1 84.06 135 ALA A CA 1
ATOM 1020 C C . ALA A 1 135 ? 8.43 -4.293 13.125 1 84.06 135 ALA A C 1
ATOM 1022 O O . ALA A 1 135 ? 7.219 -4.062 13.047 1 84.06 135 ALA A O 1
ATOM 1023 N N . MET B 1 1 ? -21.641 1.658 -5.219 1 75.44 1 MET B N 1
ATOM 1024 C CA . MET B 1 1 ? -21.312 0.238 -5.289 1 75.44 1 MET B CA 1
ATOM 1025 C C . MET B 1 1 ? -20.328 -0.039 -6.414 1 75.44 1 MET B C 1
ATOM 1027 O O . MET B 1 1 ? -20.328 0.656 -7.43 1 75.44 1 MET B O 1
ATOM 1031 N N . PHE B 1 2 ? -19.141 -0.879 -6.133 1 89.06 2 PHE B N 1
ATOM 1032 C CA . PHE B 1 2 ? -18.141 -1.153 -7.152 1 89.06 2 PHE B CA 1
ATOM 1033 C C . PHE B 1 2 ? -18.391 -2.506 -7.809 1 89.06 2 PHE B C 1
ATOM 1035 O O . PHE B 1 2 ? -18.797 -3.457 -7.145 1 89.06 2 PHE B O 1
ATOM 1042 N N . ASP B 1 3 ? -18.219 -2.566 -9.062 1 95.19 3 ASP B N 1
ATOM 1043 C CA . ASP B 1 3 ? -18.328 -3.82 -9.805 1 95.19 3 ASP B CA 1
ATOM 1044 C C . ASP B 1 3 ? -17.047 -4.652 -9.664 1 95.19 3 ASP B C 1
ATOM 1046 O O . ASP B 1 3 ? -17.047 -5.848 -9.961 1 95.19 3 ASP B O 1
ATOM 1050 N N . THR B 1 4 ? -15.969 -4.035 -9.227 1 97.81 4 THR B N 1
ATOM 1051 C CA . THR B 1 4 ? -14.695 -4.715 -9.023 1 97.81 4 THR B CA 1
ATOM 1052 C C . THR B 1 4 ? -14.359 -4.801 -7.535 1 97.81 4 THR B C 1
ATOM 1054 O O . THR B 1 4 ? -14.961 -4.102 -6.715 1 97.81 4 THR B O 1
ATOM 1057 N N . LYS B 1 5 ? -13.555 -5.746 -7.262 1 97.94 5 LYS B N 1
ATOM 1058 C CA . LYS B 1 5 ? -13.039 -5.965 -5.914 1 97.94 5 LYS B CA 1
ATOM 1059 C C . LYS B 1 5 ? -11.523 -6.07 -5.91 1 97.94 5 LYS B C 1
ATOM 1061 O O . LYS B 1 5 ? -10.93 -6.57 -6.871 1 97.94 5 LYS B O 1
ATOM 1066 N N . VAL B 1 6 ? -10.898 -5.547 -4.867 1 98.69 6 VAL B N 1
ATOM 1067 C CA . VAL B 1 6 ? -9.453 -5.645 -4.668 1 98.69 6 VAL B CA 1
ATOM 1068 C C . VAL B 1 6 ? -9.164 -6.484 -3.426 1 98.69 6 VAL B C 1
ATOM 1070 O O . VAL B 1 6 ? -9.68 -6.207 -2.342 1 98.69 6 VAL B O 1
ATOM 1073 N N . ALA B 1 7 ? -8.352 -7.473 -3.561 1 98.94 7 ALA B N 1
ATOM 1074 C CA . ALA B 1 7 ? -7.875 -8.297 -2.455 1 98.94 7 ALA B CA 1
ATOM 1075 C C . ALA B 1 7 ? -6.352 -8.391 -2.447 1 98.94 7 ALA B 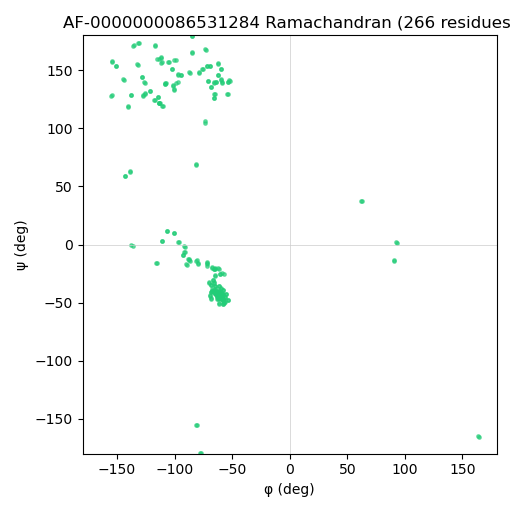C 1
ATOM 1077 O O . ALA B 1 7 ? -5.734 -8.656 -3.479 1 98.94 7 ALA B O 1
ATOM 1078 N N . LEU B 1 8 ? -5.773 -8.117 -1.364 1 98.94 8 LEU B N 1
ATOM 1079 C CA . LEU B 1 8 ? -4.387 -8.477 -1.098 1 98.94 8 LEU B CA 1
ATOM 1080 C C . LEU B 1 8 ? -4.309 -9.719 -0.217 1 98.94 8 LEU B C 1
ATOM 1082 O O . LEU B 1 8 ? -5.07 -9.852 0.744 1 98.94 8 LEU B O 1
ATOM 1086 N N . ILE B 1 9 ? -3.455 -10.609 -0.513 1 98.94 9 ILE B N 1
ATOM 1087 C CA . ILE B 1 9 ? -3.18 -11.797 0.288 1 98.94 9 ILE B CA 1
ATOM 1088 C C . ILE B 1 9 ? -1.731 -11.773 0.768 1 98.94 9 ILE B C 1
ATOM 1090 O O . ILE B 1 9 ? -0.806 -11.648 -0.038 1 98.94 9 ILE B O 1
ATOM 1094 N N . VAL B 1 10 ? -1.554 -11.867 2.062 1 98.88 10 VAL B N 1
ATOM 1095 C CA . VAL B 1 10 ? -0.23 -11.766 2.668 1 98.88 10 VAL B CA 1
ATOM 1096 C C . VAL B 1 10 ? 0.079 -13.039 3.449 1 98.88 10 VAL B C 1
ATOM 1098 O O . VAL B 1 10 ? -0.75 -13.516 4.23 1 98.88 10 VAL B O 1
ATOM 1101 N N . ARG B 1 11 ? 1.226 -13.516 3.191 1 98.75 11 ARG B N 1
ATOM 1102 C CA . ARG B 1 11 ? 1.648 -14.734 3.877 1 98.75 11 ARG B CA 1
ATOM 1103 C C . ARG B 1 11 ? 1.639 -14.539 5.391 1 98.75 11 ARG B C 1
ATOM 1105 O O . ARG B 1 11 ? 2.076 -13.508 5.895 1 98.75 11 ARG B O 1
ATOM 1112 N N . ASP B 1 12 ? 1.204 -15.5 6.117 1 97.75 12 ASP B N 1
ATOM 1113 C CA . ASP B 1 12 ? 0.841 -15.297 7.516 1 97.75 12 ASP B CA 1
ATOM 1114 C C . ASP B 1 12 ? 2.055 -15.461 8.43 1 97.75 12 ASP B C 1
ATOM 1116 O O . ASP B 1 12 ? 2.023 -15.055 9.594 1 97.75 12 ASP B O 1
ATOM 1120 N N . ASP B 1 13 ? 3.145 -16 7.961 1 97.69 13 ASP B N 1
ATOM 1121 C CA . ASP B 1 13 ? 4.293 -16.266 8.828 1 97.69 13 ASP B CA 1
ATOM 1122 C C . ASP B 1 13 ? 5.363 -15.188 8.656 1 97.69 13 ASP B C 1
ATOM 1124 O O . ASP B 1 13 ? 6.484 -15.344 9.148 1 97.69 13 ASP B O 1
ATOM 1128 N N . LEU B 1 14 ? 5.082 -14.125 7.969 1 97.88 14 LEU B N 1
ATOM 1129 C CA . LEU B 1 14 ? 6.027 -13.039 7.77 1 97.88 14 LEU B CA 1
ATOM 1130 C C . LEU B 1 14 ? 6.152 -12.188 9.023 1 97.88 14 LEU B C 1
ATOM 1132 O O . LEU B 1 14 ? 5.199 -12.07 9.805 1 97.88 14 LEU B O 1
ATOM 1136 N N . ALA B 1 15 ? 7.316 -11.594 9.211 1 96.62 15 ALA B N 1
ATOM 1137 C CA . ALA B 1 15 ? 7.477 -10.547 10.219 1 96.62 15 ALA B CA 1
ATOM 1138 C C . ALA B 1 15 ? 6.59 -9.344 9.906 1 96.62 15 ALA B C 1
ATOM 1140 O O . ALA B 1 15 ? 6.223 -9.117 8.75 1 96.62 15 ALA B O 1
ATOM 1141 N N . ALA B 1 16 ? 6.242 -8.555 10.906 1 95.19 16 ALA B N 1
ATOM 1142 C CA . ALA B 1 16 ? 5.344 -7.414 10.75 1 95.19 16 ALA B CA 1
ATOM 1143 C C . ALA B 1 16 ? 5.863 -6.441 9.703 1 95.19 16 ALA B C 1
ATOM 1145 O O . ALA B 1 16 ? 5.113 -5.992 8.836 1 95.19 16 ALA B O 1
ATOM 1146 N N . TRP B 1 17 ? 7.172 -6.137 9.773 1 95.44 17 TRP B N 1
ATOM 1147 C CA . TRP B 1 17 ? 7.738 -5.184 8.82 1 95.44 17 TRP B CA 1
ATOM 1148 C C . TRP B 1 17 ? 7.668 -5.727 7.398 1 95.44 17 TRP B C 1
ATOM 1150 O O . TRP B 1 17 ? 7.496 -4.965 6.445 1 95.44 17 TRP B O 1
ATOM 1160 N N . GLN B 1 18 ? 7.844 -7.016 7.234 1 97.75 18 GLN B N 1
ATOM 1161 C CA . GLN B 1 18 ? 7.742 -7.633 5.918 1 97.75 18 GLN B CA 1
ATOM 1162 C C . GLN B 1 18 ? 6.324 -7.527 5.367 1 97.75 18 GLN B C 1
ATOM 1164 O O . GLN B 1 18 ? 6.129 -7.281 4.176 1 97.75 18 GLN B O 1
ATOM 1169 N N . LYS B 1 19 ? 5.324 -7.754 6.234 1 98.56 19 LYS B N 1
ATOM 1170 C CA . LYS B 1 19 ? 3.932 -7.625 5.82 1 98.56 19 LYS B CA 1
ATOM 1171 C C . LYS B 1 19 ? 3.637 -6.211 5.324 1 98.56 19 LYS B C 1
ATOM 1173 O O . LYS B 1 19 ? 2.984 -6.035 4.293 1 98.56 19 LYS B O 1
ATOM 1178 N N . LEU B 1 20 ? 4.141 -5.223 6.031 1 98.62 20 LEU B N 1
ATOM 1179 C CA . LEU B 1 20 ? 3.936 -3.834 5.629 1 98.62 20 LEU B CA 1
ATOM 1180 C C . LEU B 1 20 ? 4.594 -3.555 4.281 1 98.62 20 LEU B C 1
ATOM 1182 O O . LEU B 1 20 ? 3.998 -2.904 3.42 1 98.62 20 LEU B O 1
ATOM 1186 N N . ASN B 1 21 ? 5.766 -4.051 4.09 1 98.06 21 ASN B N 1
ATOM 1187 C CA . ASN B 1 21 ? 6.492 -3.887 2.832 1 98.06 21 ASN B CA 1
ATOM 1188 C C . ASN B 1 21 ? 5.738 -4.523 1.666 1 98.06 21 ASN B C 1
ATOM 1190 O O . ASN B 1 21 ? 5.523 -3.881 0.638 1 98.06 21 ASN B O 1
ATOM 1194 N N . VAL B 1 22 ? 5.352 -5.758 1.841 1 98.81 22 VAL B N 1
ATOM 1195 C CA . VAL B 1 22 ? 4.641 -6.504 0.81 1 98.81 22 VAL B CA 1
ATOM 1196 C C . VAL B 1 22 ? 3.352 -5.777 0.44 1 98.81 22 VAL B C 1
ATOM 1198 O O . VAL B 1 22 ? 3.068 -5.562 -0.742 1 98.81 22 VAL B O 1
ATOM 1201 N N . VAL B 1 23 ? 2.586 -5.355 1.411 1 98.88 23 VAL B N 1
ATOM 1202 C CA . VAL B 1 23 ? 1.312 -4.68 1.188 1 98.88 23 VAL B CA 1
ATOM 1203 C C . VAL B 1 23 ? 1.544 -3.369 0.437 1 98.88 23 VAL B C 1
ATOM 1205 O O . VAL B 1 23 ? 0.807 -3.041 -0.495 1 98.88 23 VAL B O 1
ATOM 1208 N N . ALA B 1 24 ? 2.574 -2.645 0.82 1 98.88 24 ALA B N 1
ATOM 1209 C CA . ALA B 1 24 ? 2.877 -1.386 0.146 1 98.88 24 ALA B CA 1
ATOM 1210 C C . ALA B 1 24 ? 3.104 -1.603 -1.347 1 98.88 24 ALA B C 1
ATOM 1212 O O . ALA B 1 24 ? 2.459 -0.96 -2.18 1 98.88 24 ALA B O 1
ATOM 1213 N N . PHE B 1 25 ? 3.916 -2.496 -1.682 1 98.88 25 PHE B N 1
ATOM 1214 C CA . PHE B 1 25 ? 4.266 -2.703 -3.082 1 98.88 25 PHE B CA 1
ATOM 1215 C C . PHE B 1 25 ? 3.08 -3.268 -3.857 1 98.88 25 PHE B C 1
ATOM 1217 O O . PHE B 1 25 ? 2.787 -2.82 -4.969 1 98.88 25 PHE B O 1
ATOM 1224 N N . LEU B 1 26 ? 2.375 -4.258 -3.27 1 98.94 26 LEU B N 1
ATOM 1225 C CA . LEU B 1 26 ? 1.193 -4.793 -3.938 1 98.94 26 LEU B CA 1
ATOM 1226 C C . LEU B 1 26 ? 0.2 -3.682 -4.258 1 98.94 26 LEU B C 1
ATOM 1228 O O . LEU B 1 26 ? -0.344 -3.631 -5.363 1 98.94 26 LEU B O 1
ATOM 1232 N N . ALA B 1 27 ? 0.012 -2.805 -3.33 1 98.94 27 ALA B N 1
ATOM 1233 C CA . ALA B 1 27 ? -0.978 -1.741 -3.477 1 98.94 27 ALA B CA 1
ATOM 1234 C C . ALA B 1 27 ? -0.564 -0.752 -4.562 1 98.94 27 ALA B C 1
ATOM 1236 O O . ALA B 1 27 ? -1.413 -0.216 -5.277 1 98.94 27 ALA B O 1
ATOM 1237 N N . THR B 1 28 ? 0.762 -0.498 -4.691 1 98.88 28 THR B N 1
ATOM 1238 C CA . THR B 1 28 ? 1.192 0.345 -5.801 1 98.88 28 THR B CA 1
ATOM 1239 C C . THR B 1 28 ? 0.819 -0.29 -7.141 1 98.88 28 THR B C 1
ATOM 1241 O O . THR B 1 28 ? 0.424 0.408 -8.078 1 98.88 28 THR B O 1
ATOM 1244 N N . GLY B 1 29 ? 0.975 -1.576 -7.215 1 98.81 29 GLY B N 1
ATOM 1245 C CA . GLY B 1 29 ? 0.624 -2.291 -8.43 1 98.81 29 GLY B CA 1
ATOM 1246 C C . GLY B 1 29 ? -0.857 -2.227 -8.758 1 98.81 29 GLY B C 1
ATOM 1247 O O . GLY B 1 29 ? -1.238 -2.076 -9.914 1 98.81 29 GLY B O 1
ATOM 1248 N N . VAL B 1 30 ? -1.688 -2.352 -7.727 1 98.81 30 VAL B N 1
ATOM 1249 C CA . VAL B 1 30 ? -3.131 -2.24 -7.918 1 98.81 30 VAL B CA 1
ATOM 1250 C C . VAL B 1 30 ? -3.469 -0.882 -8.523 1 98.81 30 VAL B C 1
ATOM 1252 O O . VAL B 1 30 ? -4.211 -0.803 -9.508 1 98.81 30 VAL B O 1
ATOM 1255 N N . ALA B 1 31 ? -2.928 0.164 -8 1 98.69 31 ALA B N 1
ATOM 1256 C CA . ALA B 1 31 ? -3.176 1.511 -8.508 1 98.69 31 ALA B CA 1
ATOM 1257 C C . ALA B 1 31 ? -2.67 1.658 -9.938 1 98.69 31 ALA B C 1
ATOM 1259 O O . ALA B 1 31 ? -3.324 2.289 -10.773 1 98.69 31 ALA B O 1
ATOM 1260 N N . ALA B 1 32 ? -1.511 1.12 -10.195 1 98.38 32 ALA B N 1
ATOM 1261 C CA . ALA B 1 32 ? -0.912 1.203 -11.523 1 98.38 32 ALA B CA 1
ATOM 1262 C C . ALA B 1 32 ? -1.797 0.527 -12.57 1 98.38 32 ALA B C 1
ATOM 1264 O O . ALA B 1 32 ? -1.904 1.002 -13.703 1 98.38 32 ALA B O 1
ATOM 1265 N N . GLU B 1 33 ? -2.436 -0.543 -12.18 1 96.88 33 GLU B N 1
ATOM 1266 C CA . GLU B 1 33 ? -3.207 -1.352 -13.117 1 96.88 33 GLU B CA 1
ATOM 1267 C C . GLU B 1 33 ? -4.641 -0.84 -13.242 1 96.88 33 GLU B C 1
ATOM 1269 O O . GLU B 1 33 ? -5.375 -1.248 -14.141 1 96.88 33 GLU B O 1
ATOM 1274 N N . ALA B 1 34 ? -5.039 0.019 -12.367 1 97.12 34 ALA B N 1
ATOM 1275 C CA . ALA B 1 34 ? -6.43 0.472 -12.352 1 97.12 34 ALA B CA 1
ATOM 1276 C C . ALA B 1 34 ? -6.512 1.976 -12.102 1 97.12 34 ALA B C 1
ATOM 1278 O O . ALA B 1 34 ? -7.16 2.42 -11.156 1 97.12 34 ALA B O 1
ATOM 1279 N N . PRO B 1 35 ? -5.945 2.764 -13.039 1 96.38 35 PRO B N 1
ATOM 1280 C CA . PRO B 1 35 ? -5.992 4.211 -12.828 1 96.38 35 PRO B CA 1
ATOM 1281 C C . PRO B 1 35 ? -7.418 4.75 -12.75 1 96.38 35 PRO B C 1
ATOM 1283 O O . PRO B 1 35 ? -7.668 5.754 -12.078 1 96.38 35 PRO B O 1
ATOM 1286 N N . GLU B 1 36 ? -8.312 4.047 -13.352 1 96 36 GLU B N 1
ATOM 1287 C CA . GLU B 1 36 ? -9.711 4.465 -13.352 1 96 36 GLU B CA 1
ATOM 1288 C C . GLU B 1 36 ? -10.336 4.27 -11.969 1 96 36 GLU B C 1
ATOM 1290 O O . GLU B 1 36 ? -11.406 4.82 -11.688 1 96 36 GLU B O 1
ATOM 1295 N N . ALA B 1 37 ? -9.719 3.52 -11.125 1 97 37 ALA B N 1
ATOM 1296 C CA . ALA B 1 37 ? -10.258 3.227 -9.797 1 97 37 ALA B CA 1
ATOM 1297 C C . ALA B 1 37 ? -9.758 4.238 -8.773 1 97 37 ALA B C 1
ATOM 1299 O O . ALA B 1 37 ? -10.18 4.211 -7.613 1 97 37 ALA B O 1
ATOM 1300 N N . LEU B 1 38 ? -8.859 5.109 -9.156 1 97.88 38 LEU B N 1
ATOM 1301 C CA . LEU B 1 38 ? -8.375 6.148 -8.258 1 97.88 38 LEU B CA 1
ATOM 1302 C C . LEU B 1 38 ? -9.445 7.199 -8.008 1 97.88 38 LEU B C 1
ATOM 1304 O O . LEU B 1 38 ? -10.18 7.574 -8.922 1 97.88 38 LEU B O 1
ATOM 1308 N N . GLY B 1 39 ? -9.508 7.633 -6.785 1 97.88 39 GLY B N 1
ATOM 1309 C CA . GLY B 1 39 ? -10.453 8.672 -6.414 1 97.88 39 GLY B CA 1
ATOM 1310 C C . GLY B 1 39 ? -9.977 10.07 -6.758 1 97.88 39 GLY B C 1
ATOM 1311 O O . GLY B 1 39 ? -9.273 10.258 -7.746 1 97.88 39 GLY B O 1
ATOM 1312 N N . GLU B 1 40 ? -10.5 11.008 -6.02 1 97.81 40 GLU B N 1
ATOM 1313 C CA . GLU B 1 40 ? -10.148 12.414 -6.184 1 97.81 40 GLU B CA 1
ATOM 1314 C C . GLU B 1 40 ? -9.133 12.859 -5.133 1 97.81 40 GLU B C 1
ATOM 1316 O O . GLU B 1 40 ? -8.969 12.195 -4.105 1 97.81 40 GLU B O 1
ATOM 1321 N N . PRO B 1 41 ? -8.43 13.906 -5.379 1 98.44 41 PRO B N 1
ATOM 1322 C CA . PRO B 1 41 ? -7.473 14.414 -4.391 1 98.44 41 PRO B CA 1
ATOM 1323 C C . PRO B 1 41 ? -8.133 14.797 -3.07 1 98.44 41 PRO B C 1
ATOM 1325 O O . PRO B 1 41 ? -9.32 15.156 -3.049 1 98.44 41 PRO B O 1
ATOM 1328 N N . TYR B 1 42 ? -7.375 14.688 -1.996 1 98.75 42 TYR B N 1
ATOM 1329 C CA . TYR B 1 42 ? -7.832 15.117 -0.679 1 98.75 42 TYR B CA 1
ATOM 1330 C C . TYR B 1 42 ? -7.539 16.594 -0.454 1 98.75 42 TYR B C 1
ATOM 1332 O O . TYR B 1 42 ? -6.586 17.141 -1.016 1 98.75 42 TYR B O 1
ATOM 1340 N N . GLU B 1 43 ? -8.391 17.188 0.291 1 98.75 43 GLU B N 1
ATOM 1341 C CA . GLU B 1 43 ? -8.242 18.594 0.665 1 98.75 43 GLU B CA 1
ATOM 1342 C C . GLU B 1 43 ? -8.586 18.812 2.135 1 98.75 43 GLU B C 1
ATOM 1344 O O . GLU B 1 43 ? -9.602 18.312 2.621 1 98.75 43 GLU B O 1
ATOM 1349 N N . ASP B 1 44 ? -7.629 19.484 2.801 1 98.5 44 ASP B N 1
ATOM 1350 C CA . ASP B 1 44 ? -7.941 19.734 4.207 1 98.5 44 ASP B CA 1
ATOM 1351 C C . ASP B 1 44 ? -8.789 21 4.363 1 98.5 44 ASP B C 1
ATOM 1353 O O . ASP B 1 44 ? -9.148 21.641 3.375 1 98.5 44 ASP B O 1
ATOM 1357 N N . ALA B 1 45 ? -9.125 21.312 5.562 1 98.25 45 ALA B N 1
ATOM 1358 C CA . ALA B 1 45 ? -10.047 22.406 5.863 1 98.25 45 ALA B CA 1
ATOM 1359 C C . ALA B 1 45 ? -9.453 23.75 5.465 1 98.25 45 ALA B C 1
ATOM 1361 O O . ALA B 1 45 ? -10.172 24.75 5.332 1 98.25 45 ALA B O 1
ATOM 1362 N N . SER B 1 46 ? -8.18 23.844 5.332 1 98.06 46 SER B N 1
ATOM 1363 C CA . SER B 1 46 ? -7.523 25.094 4.953 1 98.06 46 SER B CA 1
ATOM 1364 C C . SER B 1 46 ? -7.355 25.188 3.441 1 98.06 46 SER B C 1
ATOM 1366 O O . SER B 1 46 ? -6.785 26.156 2.939 1 98.06 46 SER B O 1
ATOM 1368 N N . GLY B 1 47 ? -7.777 24.156 2.709 1 97.88 47 GLY B N 1
ATOM 1369 C CA . GLY B 1 47 ? -7.711 24.172 1.257 1 97.88 47 GLY B CA 1
ATOM 1370 C C . GLY B 1 47 ? -6.434 23.578 0.706 1 97.88 47 GLY B C 1
ATOM 1371 O O . GLY B 1 47 ? -6.188 23.625 -0.501 1 97.88 47 GLY B O 1
ATOM 1372 N N . ARG B 1 48 ? -5.598 23.094 1.594 1 98.25 48 ARG B N 1
ATOM 1373 C CA . ARG B 1 48 ? -4.387 22.406 1.131 1 98.25 48 ARG B CA 1
ATOM 1374 C C . ARG B 1 48 ? -4.727 21.094 0.445 1 98.25 48 ARG B C 1
ATOM 1376 O O . ARG B 1 48 ? -5.523 20.312 0.96 1 98.25 48 ARG B O 1
ATOM 1383 N N . ARG B 1 49 ? -4.098 20.875 -0.636 1 98 49 ARG B N 1
ATOM 1384 C CA . ARG B 1 49 ? -4.375 19.672 -1.426 1 98 49 ARG B CA 1
ATOM 1385 C C . ARG B 1 49 ? -3.365 18.578 -1.125 1 98 49 ARG B C 1
ATOM 1387 O O . ARG B 1 49 ? -2.178 18.844 -0.938 1 98 49 ARG B O 1
ATOM 1394 N N . TYR B 1 50 ? -3.779 17.391 -1.174 1 98.75 50 TYR B N 1
ATOM 1395 C CA . TYR B 1 50 ? -3.016 16.172 -0.931 1 98.75 50 TYR B CA 1
ATOM 1396 C C . TYR B 1 50 ? -3.242 15.148 -2.043 1 98.75 50 TYR B C 1
ATOM 1398 O O . TYR B 1 50 ? -4.051 15.375 -2.945 1 98.75 50 TYR B O 1
ATOM 1406 N N . GLY B 1 51 ? -2.512 14.109 -1.987 1 98.62 51 GLY B N 1
ATOM 1407 C CA . GLY B 1 51 ? -2.633 13.07 -2.994 1 98.62 51 GLY B CA 1
ATOM 1408 C C . GLY B 1 51 ? -3.945 12.312 -2.916 1 98.62 51 GLY B C 1
ATOM 1409 O O . GLY B 1 51 ? -4.562 12.234 -1.852 1 98.62 51 GLY B O 1
ATOM 1410 N N . ARG B 1 52 ? -4.34 11.781 -4.094 1 98.62 52 ARG B N 1
ATOM 1411 C CA . ARG B 1 52 ? -5.492 10.891 -4.16 1 98.62 52 ARG B CA 1
ATOM 1412 C C . ARG B 1 52 ? -5.094 9.453 -3.836 1 98.62 52 ARG B C 1
ATOM 1414 O O . ARG B 1 52 ? -3.904 9.125 -3.811 1 98.62 52 ARG B O 1
ATOM 1421 N N . MET B 1 53 ? -6.066 8.617 -3.568 1 98.62 53 MET B N 1
ATOM 1422 C CA . MET B 1 53 ? -5.887 7.195 -3.285 1 98.62 53 MET B CA 1
ATOM 1423 C C . MET B 1 53 ? -6.914 6.359 -4.039 1 98.62 53 MET B C 1
ATOM 1425 O O . MET B 1 53 ? -7.77 6.898 -4.742 1 98.62 53 MET B O 1
ATOM 1429 N N . LEU B 1 54 ? -6.711 5.07 -3.98 1 98.44 54 LEU B N 1
ATOM 1430 C CA . LEU B 1 54 ? -7.707 4.184 -4.566 1 98.44 54 LEU B CA 1
ATOM 1431 C C . LEU B 1 54 ? -9.094 4.48 -4.008 1 98.44 54 LEU B C 1
ATOM 1433 O O . LEU B 1 54 ? -9.258 4.656 -2.797 1 98.44 54 LEU B O 1
ATOM 1437 N N . GLY B 1 55 ? -10.07 4.449 -4.848 1 97.88 55 GLY B N 1
ATOM 1438 C CA . GLY B 1 55 ? -11.406 4.879 -4.465 1 97.88 55 GLY B CA 1
ATOM 1439 C C . GLY B 1 55 ? -12.281 3.742 -3.977 1 97.88 55 GLY B C 1
ATOM 1440 O O . GLY B 1 55 ? -13.383 3.973 -3.463 1 97.88 55 GLY B O 1
ATOM 1441 N N . GLN B 1 56 ? -11.82 2.525 -4.117 1 96.62 56 GLN B N 1
ATOM 1442 C CA . GLN B 1 56 ? -12.594 1.368 -3.68 1 96.62 56 GLN B CA 1
ATOM 1443 C C . GLN B 1 56 ? -11.898 0.641 -2.535 1 96.62 56 GLN B C 1
ATOM 1445 O O . GLN B 1 56 ? -10.688 0.788 -2.344 1 96.62 56 GLN B O 1
ATOM 1450 N N . PRO B 1 57 ? -12.633 -0.188 -1.734 1 96.94 57 PRO B N 1
ATOM 1451 C CA . PRO B 1 57 ? -12.055 -0.895 -0.591 1 96.94 57 PRO B CA 1
ATOM 1452 C C . PRO B 1 57 ? -10.953 -1.874 -1 1 96.94 57 PRO B C 1
ATOM 1454 O O . PRO B 1 57 ? -11.008 -2.447 -2.092 1 96.94 57 PRO B O 1
ATOM 1457 N N . ILE B 1 58 ? -9.984 -2.02 -0.179 1 98 58 ILE B N 1
ATOM 1458 C CA . ILE B 1 58 ? -8.961 -3.059 -0.263 1 98 58 ILE B CA 1
ATOM 1459 C C . ILE B 1 58 ? -9.109 -4.02 0.917 1 98 58 ILE B C 1
ATOM 1461 O O . ILE B 1 58 ? -9.047 -3.6 2.076 1 98 58 ILE B O 1
ATOM 1465 N N . LEU B 1 59 ? -9.305 -5.25 0.655 1 98 59 LEU B N 1
ATOM 1466 C CA . LEU B 1 59 ? -9.328 -6.266 1.703 1 98 59 LEU B CA 1
ATOM 1467 C C . LEU B 1 59 ? -7.996 -7.016 1.766 1 98 59 LEU B C 1
ATOM 1469 O O . LEU B 1 59 ? -7.441 -7.387 0.73 1 98 59 LEU B O 1
ATOM 1473 N N . VAL B 1 60 ? -7.48 -7.195 2.967 1 98.81 60 VAL B N 1
ATOM 1474 C CA . VAL B 1 60 ? -6.219 -7.902 3.152 1 98.81 60 VAL B CA 1
ATOM 1475 C C . VAL B 1 60 ? -6.477 -9.242 3.842 1 98.81 60 VAL B C 1
ATOM 1477 O O . VAL B 1 60 ? -6.949 -9.281 4.98 1 98.81 60 VAL B O 1
ATOM 1480 N N . PHE B 1 61 ? -6.125 -10.297 3.176 1 98.88 61 PHE B N 1
ATOM 1481 C CA . PHE B 1 61 ? -6.297 -11.664 3.666 1 98.88 61 PHE B CA 1
ATOM 1482 C C . PHE B 1 61 ? -4.961 -12.25 4.105 1 98.88 61 PHE B C 1
ATOM 1484 O O . PHE B 1 61 ? -3.902 -11.789 3.676 1 98.88 61 PHE B O 1
ATOM 1491 N N . ALA B 1 62 ? -5.035 -13.25 4.98 1 98.75 62 ALA B N 1
ATOM 1492 C CA . ALA B 1 62 ? -3.881 -14.055 5.375 1 98.75 62 ALA B CA 1
ATOM 1493 C C . ALA B 1 62 ? -3.963 -15.461 4.789 1 98.75 62 ALA B C 1
ATOM 1495 O O . ALA B 1 62 ? -5.047 -16.047 4.711 1 98.75 62 ALA B O 1
ATOM 1496 N N . ALA B 1 63 ? -2.891 -15.93 4.348 1 98.75 63 ALA B N 1
ATOM 1497 C CA . ALA B 1 63 ? -2.811 -17.312 3.863 1 98.75 63 ALA B CA 1
ATOM 1498 C C . ALA B 1 63 ? -1.411 -17.875 4.062 1 98.75 63 ALA B C 1
ATOM 1500 O O . ALA B 1 63 ? -0.438 -17.125 4.184 1 98.75 63 ALA B O 1
ATOM 1501 N N . ASP B 1 64 ? -1.295 -19.203 4.184 1 98.56 64 ASP B N 1
ATOM 1502 C CA . ASP B 1 64 ? 0.004 -19.844 4.027 1 98.56 64 ASP B CA 1
ATOM 1503 C C . ASP B 1 64 ? 0.382 -19.969 2.553 1 98.56 64 ASP B C 1
ATOM 1505 O O . ASP B 1 64 ? -0.341 -19.484 1.68 1 98.56 64 ASP B O 1
ATOM 1509 N N . LEU B 1 65 ? 1.541 -20.547 2.268 1 98.69 65 LEU B N 1
ATOM 1510 C CA . LEU B 1 65 ? 2.033 -20.641 0.898 1 98.69 65 LEU B CA 1
ATOM 1511 C C . LEU B 1 65 ? 1.044 -21.406 0.019 1 98.69 65 LEU B C 1
ATOM 1513 O O . LEU B 1 65 ? 0.778 -21 -1.115 1 98.69 65 LEU B O 1
ATOM 1517 N N . ASN B 1 66 ? 0.483 -22.5 0.486 1 98.56 66 ASN B N 1
ATOM 1518 C CA . ASN B 1 66 ? -0.488 -23.266 -0.28 1 98.56 66 ASN B CA 1
ATOM 1519 C C . ASN B 1 66 ? -1.708 -22.422 -0.65 1 98.56 66 ASN B C 1
ATOM 1521 O O . ASN B 1 66 ? -2.205 -22.516 -1.774 1 98.56 66 ASN B O 1
ATOM 1525 N N . GLY B 1 67 ? -2.186 -21.656 0.324 1 98.75 67 GLY B N 1
ATOM 1526 C CA . GLY B 1 67 ? -3.309 -20.781 0.068 1 98.75 67 GLY B CA 1
ATOM 1527 C C . GLY B 1 67 ? -3.012 -19.719 -0.982 1 98.75 67 GLY B C 1
ATOM 1528 O O . GLY B 1 67 ? -3.852 -19.438 -1.839 1 98.75 67 GLY B O 1
ATOM 1529 N N . LEU B 1 68 ? -1.842 -19.141 -0.941 1 98.88 68 LEU B N 1
ATOM 1530 C CA . LEU B 1 68 ? -1.428 -18.156 -1.927 1 98.88 68 LEU B CA 1
ATOM 1531 C C . LEU B 1 68 ? -1.362 -18.766 -3.322 1 98.88 68 LEU B C 1
ATOM 1533 O O . LEU B 1 68 ? -1.827 -18.172 -4.293 1 98.88 68 LEU B O 1
ATOM 1537 N N . GLN B 1 69 ? -0.812 -19.922 -3.4 1 98.81 69 GLN B N 1
ATOM 1538 C CA . GLN B 1 69 ? -0.693 -20.609 -4.688 1 98.81 69 GLN B CA 1
ATOM 1539 C C . GLN B 1 69 ? -2.064 -21 -5.227 1 98.81 69 GLN B C 1
ATOM 1541 O O . GLN B 1 69 ? -2.314 -20.906 -6.43 1 98.81 69 GLN B O 1
ATOM 1546 N N . ALA B 1 70 ? -2.936 -21.438 -4.367 1 98.75 70 ALA B N 1
ATOM 1547 C CA . ALA B 1 70 ? -4.297 -21.766 -4.781 1 98.75 70 ALA B CA 1
ATOM 1548 C C . ALA B 1 70 ? -5.023 -20.531 -5.309 1 98.75 70 ALA B C 1
ATOM 1550 O O . ALA B 1 70 ? -5.684 -20.594 -6.348 1 98.75 70 ALA B O 1
ATOM 1551 N N . ALA B 1 71 ? -4.926 -19.453 -4.578 1 98.88 71 ALA B N 1
ATOM 1552 C CA . ALA B 1 71 ? -5.535 -18.188 -5.016 1 98.88 71 ALA B CA 1
ATOM 1553 C C . ALA B 1 71 ? -4.984 -17.766 -6.371 1 98.88 71 ALA B C 1
ATOM 1555 O O . ALA B 1 71 ? -5.73 -17.266 -7.223 1 98.88 71 ALA B O 1
ATOM 1556 N N . HIS B 1 72 ? -3.682 -17.922 -6.52 1 98.88 72 HIS B N 1
ATOM 1557 C CA . HIS B 1 72 ? -3.029 -17.594 -7.781 1 98.88 72 HIS B CA 1
ATOM 1558 C C . HIS B 1 72 ? -3.631 -18.391 -8.938 1 98.88 72 HIS B C 1
ATOM 1560 O O . HIS B 1 72 ? -3.959 -17.828 -9.977 1 98.88 72 HIS B O 1
ATOM 1566 N N . ARG B 1 73 ? -3.768 -19.672 -8.781 1 98.44 73 ARG B N 1
ATOM 1567 C CA . ARG B 1 73 ? -4.328 -20.531 -9.82 1 98.44 73 ARG B CA 1
ATOM 1568 C C . ARG B 1 73 ? -5.758 -20.109 -10.156 1 98.44 73 ARG B C 1
ATOM 1570 O O . ARG B 1 73 ? -6.137 -20.047 -11.328 1 98.44 73 ARG B O 1
ATOM 1577 N N . GLN B 1 74 ? -6.52 -19.844 -9.141 1 98.69 74 GLN B N 1
ATOM 1578 C CA . GLN B 1 74 ? -7.883 -19.375 -9.367 1 98.69 74 GLN B CA 1
ATOM 1579 C C . GLN B 1 74 ? -7.898 -18.047 -10.117 1 98.69 74 GLN B C 1
ATOM 1581 O O . GLN B 1 74 ? -8.719 -17.844 -11.016 1 98.69 74 GLN B O 1
ATOM 1586 N N . ALA B 1 75 ? -7.035 -17.141 -9.773 1 98.75 75 ALA B N 1
ATOM 1587 C CA . ALA B 1 75 ? -6.953 -15.828 -10.406 1 98.75 75 ALA B CA 1
ATOM 1588 C C . ALA B 1 75 ? -6.598 -15.961 -11.891 1 98.75 75 ALA B C 1
ATOM 1590 O O . ALA B 1 75 ? -7.141 -15.242 -12.727 1 98.75 75 ALA B O 1
ATOM 1591 N N . LEU B 1 76 ? -5.664 -16.844 -12.195 1 98.19 76 LEU B N 1
ATOM 1592 C CA . LEU B 1 76 ? -5.285 -17.094 -13.586 1 98.19 76 LEU B CA 1
ATOM 1593 C C . LEU B 1 76 ? -6.477 -17.609 -14.391 1 98.19 76 LEU B C 1
ATOM 1595 O O . LEU B 1 76 ? -6.754 -17.094 -15.477 1 98.19 76 LEU B O 1
ATOM 1599 N N . SER B 1 77 ? -7.176 -18.547 -13.82 1 98.06 77 SER B N 1
ATOM 1600 C CA . SER B 1 77 ? -8.289 -19.188 -14.516 1 98.06 77 SER B CA 1
ATOM 1601 C C . SER B 1 77 ? -9.422 -18.188 -14.758 1 98.06 77 SER B C 1
ATOM 1603 O O . SER B 1 77 ? -10.219 -18.359 -15.68 1 98.06 77 SER B O 1
ATOM 1605 N N . ARG B 1 78 ? -9.469 -17.125 -14.016 1 98.06 78 ARG B N 1
ATOM 1606 C CA . ARG B 1 78 ? -10.57 -16.156 -14.078 1 98.06 78 ARG B CA 1
ATOM 1607 C C . ARG B 1 78 ? -10.102 -14.836 -14.68 1 98.06 78 ARG B C 1
ATOM 1609 O O . ARG B 1 78 ? -10.82 -13.844 -14.633 1 98.06 78 ARG B O 1
ATOM 1616 N N . GLU B 1 79 ? -8.867 -14.773 -15.086 1 97.75 79 GLU B N 1
ATOM 1617 C CA . GLU B 1 79 ? -8.273 -13.656 -15.805 1 97.75 79 GLU B CA 1
ATOM 1618 C C . GLU B 1 79 ? -8.305 -12.375 -14.977 1 97.75 79 GLU B C 1
ATOM 1620 O O . GLU B 1 79 ? -8.664 -11.312 -15.477 1 97.75 79 GLU B O 1
ATOM 1625 N N . LEU B 1 80 ? -8.086 -12.547 -13.711 1 98.75 80 LEU B N 1
ATOM 1626 C CA . LEU B 1 80 ? -7.965 -11.391 -12.82 1 98.75 80 LEU B CA 1
ATOM 1627 C C . LEU B 1 80 ? -6.652 -10.656 -13.07 1 98.75 80 LEU B C 1
ATOM 1629 O O . LEU B 1 80 ? -5.699 -11.234 -13.602 1 98.75 80 LEU B O 1
ATOM 1633 N N . THR B 1 81 ? -6.641 -9.391 -12.781 1 98.62 81 THR B N 1
ATOM 1634 C CA . THR B 1 81 ? -5.379 -8.68 -12.625 1 98.62 81 THR B CA 1
ATOM 1635 C C . THR B 1 81 ? -4.602 -9.203 -11.422 1 98.62 81 THR B C 1
ATOM 1637 O O . THR B 1 81 ? -5.156 -9.344 -10.328 1 98.62 81 THR B O 1
ATOM 1640 N N . ILE B 1 82 ? -3.342 -9.516 -11.648 1 98.88 82 ILE B N 1
ATOM 1641 C CA . ILE B 1 82 ? -2.52 -10.086 -10.586 1 98.88 82 ILE B CA 1
ATOM 1642 C C . ILE B 1 82 ? -1.247 -9.266 -10.414 1 98.88 82 ILE B C 1
ATOM 1644 O O . ILE B 1 82 ? -0.546 -8.984 -11.391 1 98.88 82 ILE B O 1
ATOM 1648 N N . VAL B 1 83 ? -0.938 -8.883 -9.211 1 98.94 83 VAL B N 1
ATOM 1649 C CA . VAL B 1 83 ? 0.353 -8.328 -8.82 1 98.94 83 VAL B CA 1
ATOM 1650 C C . VAL B 1 83 ? 1.062 -9.289 -7.867 1 98.94 83 VAL B C 1
ATOM 1652 O O . VAL B 1 83 ? 0.53 -9.633 -6.809 1 98.94 83 VAL B O 1
ATOM 1655 N N . PRO B 1 84 ? 2.23 -9.719 -8.219 1 98.88 84 PRO B N 1
ATOM 1656 C CA . PRO B 1 84 ? 2.889 -10.773 -7.445 1 98.88 84 PRO B CA 1
ATOM 1657 C C . PRO B 1 84 ? 3.982 -10.234 -6.523 1 98.88 84 PRO B C 1
ATOM 1659 O O . PRO B 1 84 ? 4.598 -9.211 -6.828 1 98.88 84 PRO B O 1
ATOM 1662 N N . TYR B 1 85 ? 4.219 -10.875 -5.445 1 98.88 85 TYR B N 1
ATOM 1663 C CA . TYR B 1 85 ? 5.379 -10.68 -4.586 1 98.88 85 TYR B CA 1
ATOM 1664 C C . TYR B 1 85 ? 5.891 -12.016 -4.059 1 98.88 85 TYR B C 1
ATOM 1666 O O . TYR B 1 85 ? 5.164 -12.75 -3.387 1 98.88 85 TYR B O 1
ATOM 1674 N N . VAL B 1 86 ? 7.133 -12.336 -4.406 1 98.88 86 VAL B N 1
ATOM 1675 C CA . VAL B 1 86 ? 7.703 -13.609 -3.986 1 98.88 86 VAL B CA 1
ATOM 1676 C C . VAL B 1 86 ? 8.812 -13.367 -2.969 1 98.88 86 VAL B C 1
ATOM 1678 O O . VAL B 1 86 ? 9.367 -12.273 -2.891 1 98.88 86 VAL B O 1
ATOM 1681 N N . HIS B 1 87 ? 9.164 -14.359 -2.23 1 98.69 87 HIS B N 1
ATOM 1682 C CA . HIS B 1 87 ? 10.094 -14.305 -1.111 1 98.69 87 HIS B CA 1
ATOM 1683 C C . HIS B 1 87 ? 11.461 -13.781 -1.555 1 98.69 87 HIS B C 1
ATOM 1685 O O . HIS B 1 87 ? 12.086 -12.984 -0.848 1 98.69 87 HIS B O 1
ATOM 1691 N N . ALA B 1 88 ? 11.906 -14.18 -2.723 1 98.25 88 ALA B N 1
ATOM 1692 C CA . ALA B 1 88 ? 13.242 -13.836 -3.217 1 98.25 88 ALA B CA 1
ATOM 1693 C C . ALA B 1 88 ? 13.398 -12.328 -3.371 1 98.25 88 ALA B C 1
ATOM 1695 O O . ALA B 1 88 ? 14.523 -11.812 -3.375 1 98.25 88 ALA B O 1
ATOM 1696 N N . MET B 1 89 ? 12.297 -11.586 -3.469 1 98 89 MET B N 1
ATOM 1697 C CA . MET B 1 89 ? 12.336 -10.141 -3.697 1 98 89 MET B CA 1
ATOM 1698 C C . MET B 1 89 ? 12.82 -9.406 -2.451 1 98 89 MET B C 1
ATOM 1700 O O . MET B 1 89 ? 13.266 -8.266 -2.535 1 98 89 MET B O 1
ATOM 1704 N N . PHE B 1 90 ? 12.773 -10.07 -1.246 1 97.31 90 PHE B N 1
ATOM 1705 C CA . PHE B 1 90 ? 13.273 -9.438 -0.03 1 97.31 90 PHE B CA 1
ATOM 1706 C C . PHE B 1 90 ? 14.789 -9.266 -0.093 1 97.31 90 PHE B C 1
ATOM 1708 O O . PHE B 1 90 ? 15.352 -8.453 0.642 1 97.31 90 PHE B O 1
ATOM 1715 N N . SER B 1 91 ? 15.414 -10.008 -0.958 1 95.62 91 SER B N 1
ATOM 1716 C CA . SER B 1 91 ? 16.875 -10.016 -1 1 95.62 91 SER B CA 1
ATOM 1717 C C . SER B 1 91 ? 17.406 -9.07 -2.07 1 95.62 91 SER B C 1
ATOM 1719 O O . SER B 1 91 ? 18.609 -9.047 -2.348 1 95.62 91 SER B O 1
ATOM 1721 N N . THR B 1 92 ? 16.5 -8.391 -2.73 1 93.31 92 THR B N 1
ATOM 1722 C CA . THR B 1 92 ? 16.891 -7.445 -3.771 1 93.31 92 THR B CA 1
ATOM 1723 C C . THR B 1 92 ? 16.469 -6.027 -3.402 1 93.31 92 THR B C 1
ATOM 1725 O O . THR B 1 92 ? 15.805 -5.816 -2.383 1 93.31 92 THR B O 1
ATOM 1728 N N . GLY B 1 93 ? 16.891 -5.051 -4.113 1 84.38 93 GLY B N 1
ATOM 1729 C CA . GLY B 1 93 ? 16.609 -3.676 -3.732 1 84.38 93 GLY B CA 1
ATOM 1730 C C . GLY B 1 93 ? 16.188 -2.805 -4.902 1 84.38 93 GLY B C 1
ATOM 1731 O O . GLY B 1 93 ? 15.945 -1.609 -4.734 1 84.38 93 GLY B O 1
ATOM 1732 N N . HIS B 1 94 ? 16.172 -3.455 -6.125 1 89.25 94 HIS B N 1
ATOM 1733 C CA . HIS B 1 94 ? 15.836 -2.697 -7.324 1 89.25 94 HIS B CA 1
ATOM 1734 C C . HIS B 1 94 ? 14.797 -3.43 -8.172 1 89.25 94 HIS B C 1
ATOM 1736 O O . HIS B 1 94 ? 14.727 -4.66 -8.141 1 89.25 94 HIS B O 1
ATOM 1742 N N . ASP B 1 95 ? 14.141 -2.623 -8.867 1 95.12 95 ASP B N 1
ATOM 1743 C CA . ASP B 1 95 ? 13.039 -3.121 -9.688 1 95.12 95 ASP B CA 1
ATOM 1744 C C . ASP B 1 95 ? 13.516 -4.207 -10.648 1 95.12 95 ASP B C 1
ATOM 1746 O O . ASP B 1 95 ? 12.922 -5.281 -10.727 1 95.12 95 ASP B O 1
ATOM 1750 N N . ALA B 1 96 ? 14.586 -3.967 -11.383 1 96.44 96 ALA B N 1
ATOM 1751 C CA . ALA B 1 96 ? 15.102 -4.922 -12.359 1 96.44 96 ALA B CA 1
ATOM 1752 C C . ALA B 1 96 ? 15.5 -6.234 -11.688 1 96.44 96 ALA B C 1
ATOM 1754 O O . ALA B 1 96 ? 15.227 -7.316 -12.211 1 96.44 96 ALA B O 1
ATOM 1755 N N . ALA B 1 97 ? 16.188 -6.121 -10.547 1 97.62 97 ALA B N 1
ATOM 1756 C CA . ALA B 1 97 ? 16.594 -7.312 -9.812 1 97.62 97 ALA B CA 1
ATOM 1757 C C . ALA B 1 97 ? 15.383 -8.086 -9.297 1 97.62 97 ALA B C 1
ATOM 1759 O O . ALA B 1 97 ? 15.375 -9.32 -9.305 1 97.62 97 ALA B O 1
ATOM 1760 N N . ASN B 1 98 ? 14.336 -7.41 -8.836 1 98.19 98 ASN B N 1
ATOM 1761 C CA . ASN B 1 98 ? 13.094 -8.055 -8.414 1 98.19 98 ASN B CA 1
ATOM 1762 C C . ASN B 1 98 ? 12.469 -8.852 -9.555 1 98.19 98 ASN B C 1
ATOM 1764 O O . ASN B 1 98 ? 12.07 -10 -9.359 1 98.19 98 ASN B O 1
ATOM 1768 N N . ARG B 1 99 ? 12.414 -8.227 -10.703 1 98.5 99 ARG B N 1
ATOM 1769 C CA . ARG B 1 99 ? 11.82 -8.891 -11.859 1 98.5 99 ARG B CA 1
ATOM 1770 C C . ARG B 1 99 ? 12.641 -10.102 -12.289 1 98.5 99 ARG B C 1
ATOM 1772 O O . ARG B 1 99 ? 12.086 -11.109 -12.734 1 98.5 99 ARG B O 1
ATOM 1779 N N . GLU B 1 100 ? 13.938 -10.023 -12.109 1 98.31 100 GLU B N 1
ATOM 1780 C CA . GLU B 1 100 ? 14.812 -11.141 -12.477 1 98.31 100 GLU B CA 1
ATOM 1781 C C . GLU B 1 100 ? 14.578 -12.344 -11.562 1 98.31 100 GLU B C 1
ATOM 1783 O O . GLU B 1 100 ? 14.43 -13.469 -12.031 1 98.31 100 GLU B O 1
ATOM 1788 N N . VAL B 1 101 ? 14.523 -12.078 -10.305 1 98.38 101 VAL B N 1
ATOM 1789 C CA . VAL B 1 101 ? 14.352 -13.195 -9.391 1 98.38 101 VAL B CA 1
ATOM 1790 C C . VAL B 1 101 ? 12.945 -13.766 -9.523 1 98.38 101 VAL B C 1
ATOM 1792 O O . VAL B 1 101 ? 12.734 -14.961 -9.336 1 98.38 101 VAL B O 1
ATOM 1795 N N . PHE B 1 102 ? 11.984 -12.938 -9.828 1 98.69 102 PHE B N 1
ATOM 1796 C CA . PHE B 1 102 ? 10.633 -13.422 -10.078 1 98.69 102 PHE B CA 1
ATOM 1797 C C . PHE B 1 102 ? 10.602 -14.344 -11.289 1 98.69 102 PHE B C 1
ATOM 1799 O O . PHE B 1 102 ? 10.016 -15.43 -11.234 1 98.69 102 PHE B O 1
ATOM 1806 N N . ARG B 1 103 ? 11.242 -13.945 -12.328 1 98.38 103 ARG B N 1
ATOM 1807 C CA . ARG B 1 103 ? 11.289 -14.703 -13.578 1 98.38 103 ARG B CA 1
ATOM 1808 C C . ARG B 1 103 ? 12.008 -16.031 -13.391 1 98.38 103 ARG B C 1
ATOM 1810 O O . ARG B 1 103 ? 11.703 -17.016 -14.07 1 98.38 103 ARG B O 1
ATOM 1817 N N . ALA B 1 104 ? 12.914 -16.109 -12.445 1 98.19 104 ALA B N 1
ATOM 1818 C CA . ALA B 1 104 ? 13.75 -17.297 -12.234 1 98.19 104 ALA B CA 1
ATOM 1819 C C . ALA B 1 104 ? 13 -18.359 -11.453 1 98.19 104 ALA B C 1
ATOM 1821 O O . AL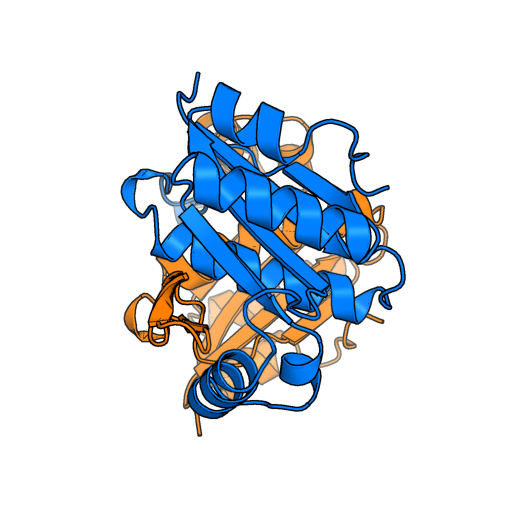A B 1 104 ? 13.445 -19.516 -11.391 1 98.19 104 ALA B O 1
ATOM 1822 N N . GLY B 1 105 ? 11.883 -18.016 -10.852 1 97.94 105 GLY B N 1
ATOM 1823 C CA . GLY B 1 105 ? 11.133 -18.953 -10.023 1 97.94 105 GLY B CA 1
ATOM 1824 C C . GLY B 1 105 ? 10.406 -20.016 -10.828 1 97.94 105 GLY B C 1
ATOM 1825 O O . GLY B 1 105 ? 10.289 -19.891 -12.055 1 97.94 105 GLY B O 1
ATOM 1826 N N . ASP B 1 106 ? 9.922 -21.047 -10.07 1 98 106 ASP B N 1
ATOM 1827 C CA . ASP B 1 106 ? 9.047 -22.062 -10.656 1 98 106 ASP B CA 1
ATOM 1828 C C . ASP B 1 106 ? 7.648 -21.5 -10.914 1 98 106 ASP B C 1
ATOM 1830 O O . ASP B 1 106 ? 6.852 -21.359 -9.984 1 98 106 ASP B O 1
ATOM 1834 N N . ALA B 1 107 ? 7.328 -21.219 -12.125 1 97.5 107 ALA B N 1
ATOM 1835 C CA . ALA B 1 107 ? 6.09 -20.547 -12.508 1 97.5 107 ALA B CA 1
ATOM 1836 C C . ALA B 1 107 ? 4.871 -21.312 -12.008 1 97.5 107 ALA B C 1
ATOM 1838 O O . ALA B 1 107 ? 3.805 -20.734 -11.797 1 97.5 107 ALA B O 1
ATOM 1839 N N . GLU B 1 108 ? 4.992 -22.578 -11.805 1 96.19 108 GLU B N 1
ATOM 1840 C CA . GLU B 1 108 ? 3.865 -23.391 -11.375 1 96.19 108 GLU B CA 1
ATOM 1841 C C . GLU B 1 108 ? 3.764 -23.453 -9.852 1 96.19 108 GLU B C 1
ATOM 1843 O O . GLU B 1 108 ? 2.748 -23.875 -9.305 1 96.19 108 GLU B O 1
ATOM 1848 N N . ASN B 1 109 ? 4.852 -23.078 -9.211 1 96.88 109 ASN B N 1
ATOM 1849 C CA . ASN B 1 109 ? 4.922 -23.109 -7.754 1 96.88 109 ASN B CA 1
ATOM 1850 C C . ASN B 1 109 ? 5.734 -21.922 -7.211 1 96.88 109 ASN B C 1
ATOM 1852 O O . ASN B 1 109 ? 6.707 -22.125 -6.477 1 96.88 109 ASN B O 1
ATOM 1856 N N . LEU B 1 110 ? 5.258 -20.797 -7.551 1 98.38 110 LEU B N 1
ATOM 1857 C CA . LEU B 1 110 ? 5.977 -19.609 -7.113 1 98.38 110 LEU B CA 1
ATOM 1858 C C . LEU B 1 110 ? 5.977 -19.5 -5.594 1 98.38 110 LEU B C 1
ATOM 1860 O O . LEU B 1 110 ? 4.965 -19.766 -4.949 1 98.38 110 LEU B O 1
ATOM 1864 N N . ASP B 1 111 ? 7.062 -19.094 -4.961 1 98.69 111 ASP B N 1
ATOM 1865 C CA . ASP B 1 111 ? 7.188 -18.891 -3.52 1 98.69 111 ASP B CA 1
ATOM 1866 C C . ASP B 1 111 ? 6.617 -17.547 -3.104 1 98.69 111 ASP B C 1
ATOM 1868 O O . ASP B 1 111 ? 7.352 -16.672 -2.646 1 98.69 111 ASP B O 1
ATOM 1872 N N . PHE B 1 112 ? 5.285 -17.469 -3.221 1 98.81 112 PHE B N 1
ATOM 1873 C CA . PHE B 1 112 ? 4.578 -16.234 -2.953 1 98.81 112 PHE B CA 1
ATOM 1874 C C . PHE B 1 112 ? 4.691 -15.844 -1.482 1 98.81 112 PHE B C 1
ATOM 1876 O O . PHE B 1 112 ? 4.602 -16.703 -0.604 1 98.81 112 PHE B O 1
ATOM 1883 N N . VAL B 1 113 ? 4.879 -14.594 -1.21 1 98.88 113 VAL B N 1
ATOM 1884 C CA . VAL B 1 113 ? 4.656 -14.055 0.129 1 98.88 113 VAL B CA 1
ATOM 1885 C C . VAL B 1 113 ? 3.51 -13.047 0.1 1 98.88 113 VAL B C 1
ATOM 1887 O O . VAL B 1 113 ? 2.973 -12.68 1.147 1 98.88 113 VAL B O 1
ATOM 1890 N N . GLY B 1 114 ? 3.154 -12.586 -1.082 1 98.88 114 GLY B N 1
ATOM 1891 C CA . GLY B 1 114 ? 2.023 -11.695 -1.281 1 98.88 114 GLY B CA 1
ATOM 1892 C C . GLY B 1 114 ? 1.434 -11.781 -2.676 1 98.88 114 GLY B C 1
ATOM 1893 O O . GLY B 1 114 ? 2.135 -12.109 -3.635 1 98.88 114 GLY B O 1
ATOM 1894 N N . LEU B 1 115 ? 0.234 -11.391 -2.814 1 98.94 115 LEU B N 1
ATOM 1895 C CA . LEU B 1 115 ? -0.527 -11.391 -4.059 1 98.94 115 LEU B CA 1
ATOM 1896 C C . LEU B 1 115 ? -1.645 -10.359 -4.016 1 98.94 115 LEU B C 1
ATOM 1898 O O . LEU B 1 115 ? -2.391 -10.289 -3.035 1 98.94 115 LEU B O 1
ATOM 1902 N N . ALA B 1 116 ? -1.685 -9.555 -4.996 1 98.94 116 ALA B N 1
ATOM 1903 C CA . ALA B 1 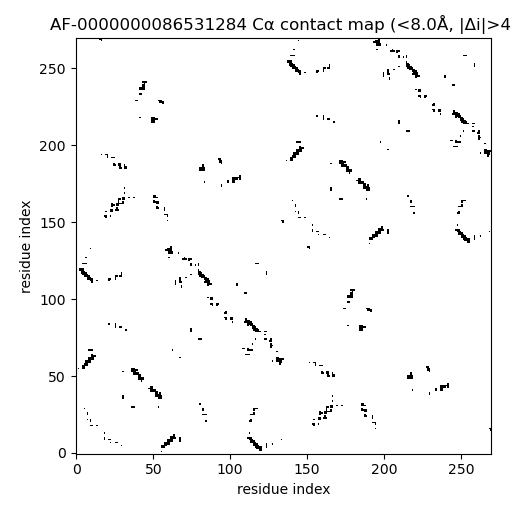116 ? -2.846 -8.688 -5.148 1 98.94 116 ALA B CA 1
ATOM 1904 C C . ALA B 1 116 ? -3.719 -9.133 -6.316 1 98.94 116 ALA B C 1
ATOM 1906 O O . ALA B 1 116 ? -3.209 -9.508 -7.375 1 98.94 116 ALA B O 1
ATOM 1907 N N . LEU B 1 117 ? -4.969 -9.086 -6.098 1 98.94 117 LEU B N 1
ATOM 1908 C CA . LEU B 1 117 ? -5.965 -9.453 -7.102 1 98.94 117 LEU B CA 1
ATOM 1909 C C . LEU B 1 117 ? -6.977 -8.328 -7.293 1 98.94 117 LEU B C 1
ATOM 1911 O O . LEU B 1 117 ? -7.418 -7.715 -6.32 1 98.94 117 LEU B O 1
ATOM 1915 N N . ARG B 1 118 ? -7.332 -8.102 -8.492 1 98.88 118 ARG B N 1
ATOM 1916 C CA . ARG B 1 118 ? -8.422 -7.18 -8.789 1 98.88 118 ARG B CA 1
ATOM 1917 C C . ARG B 1 118 ? -9.227 -7.66 -9.992 1 98.88 118 ARG B C 1
ATOM 1919 O O . ARG B 1 118 ? -8.664 -8.125 -10.984 1 98.88 118 ARG B O 1
ATOM 1926 N N . GLY B 1 119 ? -10.453 -7.504 -9.977 1 98.69 119 GLY B N 1
ATOM 1927 C CA . GLY B 1 119 ? -11.367 -7.863 -11.047 1 98.69 119 GLY B CA 1
ATOM 1928 C C . GLY B 1 119 ? -12.812 -7.922 -10.602 1 98.69 119 GLY B C 1
ATOM 1929 O O . GLY B 1 119 ? -13.18 -7.328 -9.586 1 98.69 119 GLY B O 1
ATOM 1930 N N . PRO B 1 120 ? -13.68 -8.547 -11.445 1 98.44 120 PRO B N 1
ATOM 1931 C CA . PRO B 1 120 ? -15.078 -8.68 -11.039 1 98.44 120 PRO B CA 1
ATOM 1932 C C . PRO B 1 120 ? -15.234 -9.312 -9.656 1 98.44 120 PRO B C 1
ATOM 1934 O O . PRO B 1 120 ? -14.531 -10.266 -9.328 1 98.44 120 PRO B O 1
ATOM 1937 N N . LYS B 1 121 ? -16.203 -8.82 -8.875 1 98.12 121 LYS B N 1
ATOM 1938 C CA . LYS B 1 121 ? -16.391 -9.18 -7.469 1 98.12 121 LYS B CA 1
ATOM 1939 C C . LYS B 1 121 ? -16.484 -10.688 -7.289 1 98.12 121 LYS B C 1
ATOM 1941 O O . LYS B 1 121 ? -15.773 -11.266 -6.461 1 98.12 121 LYS B O 1
ATOM 1946 N N . LYS B 1 122 ? -17.266 -11.312 -8.086 1 98.12 122 LYS B N 1
ATOM 1947 C CA . LYS B 1 122 ? -17.484 -12.75 -7.934 1 98.12 122 LYS B CA 1
ATOM 1948 C C . LYS B 1 122 ? -16.203 -13.539 -8.188 1 98.12 122 LYS B C 1
ATOM 1950 O O . LYS B 1 122 ? -15.945 -14.539 -7.52 1 98.12 122 LYS B O 1
ATOM 1955 N N . ALA B 1 123 ? -15.477 -13.102 -9.188 1 98.75 123 ALA B N 1
ATOM 1956 C CA . ALA B 1 123 ? -14.227 -13.773 -9.523 1 98.75 123 ALA B CA 1
ATOM 1957 C C . ALA B 1 123 ? -13.203 -13.641 -8.398 1 98.75 123 ALA B C 1
ATOM 1959 O O . ALA B 1 123 ? -12.531 -14.609 -8.039 1 98.75 123 ALA B O 1
ATOM 1960 N N . VAL B 1 124 ? -13.078 -12.461 -7.797 1 98.88 124 VAL B N 1
ATOM 1961 C CA . VAL B 1 124 ? -12.156 -12.258 -6.691 1 98.88 124 VAL B CA 1
ATOM 1962 C C . VAL B 1 124 ? -12.617 -13.047 -5.473 1 98.88 124 VAL B C 1
ATOM 1964 O O . VAL B 1 124 ? -11.812 -13.68 -4.785 1 98.88 124 VAL B O 1
ATOM 1967 N N . ASP B 1 125 ? -13.961 -13.07 -5.234 1 98.62 125 ASP B N 1
ATOM 1968 C CA . ASP B 1 125 ? -14.5 -13.836 -4.117 1 98.62 125 ASP B CA 1
ATOM 1969 C C . ASP B 1 125 ? -14.156 -15.312 -4.246 1 98.62 125 ASP B C 1
ATOM 1971 O O . ASP B 1 125 ? -13.828 -15.969 -3.254 1 98.62 125 ASP B O 1
ATOM 1975 N N . LYS B 1 126 ? -14.188 -15.781 -5.43 1 98.69 126 LYS B N 1
ATOM 1976 C CA . LYS B 1 126 ? -13.844 -17.188 -5.668 1 98.69 126 LYS B CA 1
ATOM 1977 C C . LYS B 1 126 ? -12.359 -17.438 -5.418 1 98.69 126 LYS B C 1
ATOM 1979 O O . LYS B 1 126 ? -11.984 -18.469 -4.863 1 98.69 126 LYS B O 1
ATOM 1984 N N . ALA B 1 127 ? -11.539 -16.516 -5.844 1 98.81 127 ALA B N 1
ATOM 1985 C CA . ALA B 1 127 ? -10.094 -16.688 -5.73 1 98.81 127 ALA B CA 1
ATOM 1986 C C . ALA B 1 127 ? -9.648 -16.688 -4.27 1 98.81 127 ALA B C 1
ATOM 1988 O O . ALA B 1 127 ? -8.688 -17.359 -3.904 1 98.81 127 ALA B O 1
ATOM 1989 N N . VAL B 1 128 ? -10.383 -15.961 -3.426 1 98.88 128 VAL B N 1
ATOM 1990 C CA . VAL B 1 128 ? -9.93 -15.844 -2.043 1 98.88 128 VAL B CA 1
ATOM 1991 C C . VAL B 1 128 ? -10.828 -16.688 -1.135 1 98.88 128 VAL B C 1
ATOM 1993 O O . VAL B 1 128 ? -10.805 -16.531 0.088 1 98.88 128 VAL B O 1
ATOM 1996 N N . LYS B 1 129 ? -11.633 -17.5 -1.737 1 98.44 129 LYS B N 1
ATOM 1997 C CA . LYS B 1 129 ? -12.57 -18.312 -0.964 1 98.44 129 LYS B CA 1
ATOM 1998 C C . LYS B 1 129 ? -11.852 -19.109 0.114 1 98.44 129 LYS B C 1
ATOM 2000 O O . LYS B 1 129 ? -10.852 -19.781 -0.168 1 98.44 129 LYS B O 1
ATOM 2005 N N . GLY B 1 130 ? -12.352 -19.016 1.361 1 98.06 130 GLY B N 1
ATOM 2006 C CA . GLY B 1 130 ? -11.82 -19.797 2.465 1 98.06 130 GLY B CA 1
ATOM 2007 C C . GLY B 1 130 ? -10.703 -19.094 3.213 1 98.06 130 GLY B C 1
ATOM 2008 O O . GLY B 1 130 ? -10.289 -19.547 4.285 1 98.06 130 GLY B O 1
ATOM 2009 N N . LEU B 1 131 ? -10.164 -18.047 2.652 1 98.5 131 LEU B N 1
ATOM 2010 C CA . LEU B 1 131 ? -9.125 -17.297 3.348 1 98.5 131 LEU B CA 1
ATOM 2011 C C . LEU B 1 131 ? -9.727 -16.375 4.41 1 98.5 131 LEU B C 1
ATOM 2013 O O . LEU B 1 131 ? -10.82 -15.844 4.223 1 98.5 131 LEU B O 1
ATOM 2017 N N . ALA B 1 132 ? -9.008 -16.156 5.473 1 97.88 132 ALA B N 1
ATOM 2018 C CA . ALA B 1 132 ? -9.422 -15.258 6.547 1 97.88 132 ALA B CA 1
ATOM 2019 C C . ALA B 1 132 ? -8.836 -13.867 6.348 1 97.88 132 ALA B C 1
ATOM 2021 O O . ALA B 1 132 ? -7.711 -13.719 5.859 1 97.88 132 ALA B O 1
ATOM 2022 N N . LEU B 1 133 ? -9.617 -12.883 6.746 1 96.94 133 LEU B N 1
ATOM 2023 C CA . LEU B 1 133 ? -9.055 -11.531 6.793 1 96.94 133 LEU B CA 1
ATOM 2024 C C . LEU B 1 133 ? -7.859 -11.477 7.742 1 96.94 133 LEU B C 1
ATOM 2026 O O . LEU B 1 133 ? -7.852 -12.141 8.781 1 96.94 133 LEU B O 1
ATOM 2030 N N . HIS B 1 134 ? -6.91 -10.711 7.324 1 94.44 134 HIS B N 1
ATOM 2031 C CA . HIS B 1 134 ? -5.707 -10.594 8.141 1 94.44 134 HIS B CA 1
ATOM 2032 C C . HIS B 1 134 ? -6.016 -9.922 9.477 1 94.44 134 HIS B C 1
ATOM 2034 O O . HIS B 1 134 ? -6.68 -8.883 9.516 1 94.44 134 HIS B O 1
ATOM 2040 N N . ALA B 1 135 ? -5.656 -10.539 10.586 1 84.5 135 ALA B N 1
ATOM 2041 C CA . ALA B 1 135 ? -5.977 -10.086 11.938 1 84.5 135 ALA B CA 1
ATOM 2042 C C . ALA B 1 135 ? -5 -9.008 12.406 1 84.5 135 ALA B C 1
ATOM 2044 O O . ALA B 1 135 ? -3.85 -8.969 11.961 1 84.5 135 ALA B O 1
#

Secondary structure (DSSP, 8-state):
--SEEEEEEEETTS-HHHHHHHHHHHHHHHHHH-GGGB-PPPB-TT--B----BSS-EEEEEE-HHHHHHHHHHHHHTT-EEEEEEGGGGG--SHHHHHHHHHHS-TTS--EEEEEEEEEHHHHHHHTTTPEEP-/--SEEEEEEEETTS-HHHHHHHHHHHHHHHHHH-GGGB-PPPB-TT--B----BSS-EEEEEE-HHHHHHHHHHHHHTT-EEEEEEGGGGG--SHHHHHHHHHHS-TTS--EEEEEEEEEHHHHHHHTTTPEEP-

Foldseek 3Di:
DDQKAKEKEAEQPDDPVVRVVQVVVQQVQVCVVCVVQWDDWDADPVGDTHDTGGNDDYFYWYDHQVLVLQLVVLCVVVVWDKDFDAPCLVVDDDDVVRVVVQVVADPNRTRTRMMMTMDGPVSNCVSNPPTGTDD/DDQKAKEKEAEQPDDPVVRVVQVVVQQVVVCVVCVVQWDDWDADPVGDTHDTGGNDDYFYWYDHQVLVLQLVVLCVVVVWDKDFDAPCLVVDDDDVVRVVVQVVADPNRTRTRMMMTMDGPVSNCVSNPPTGTDD

Solvent-accessible surface area (backbone atoms only — not comparable to full-atom values): 13783 Å² total; per-residue (Å²): 139,74,71,54,34,39,39,36,37,35,40,63,87,55,55,63,40,54,50,48,49,47,39,24,43,35,25,13,10,53,35,68,74,34,65,86,47,43,46,66,63,30,41,35,57,80,66,52,75,38,41,31,32,57,29,62,68,73,44,54,27,32,29,53,61,68,50,49,48,50,24,48,54,43,30,61,76,63,69,39,49,42,22,79,37,43,57,71,44,75,78,44,79,41,43,70,56,33,41,49,54,48,26,69,39,51,66,90,63,55,60,49,41,26,38,25,39,36,34,50,42,68,59,45,50,60,26,49,60,92,54,45,68,42,102,140,74,70,54,36,38,39,36,39,34,39,64,86,56,54,63,41,54,50,47,49,48,38,25,44,34,24,13,11,52,34,67,76,34,63,85,47,43,46,66,63,32,40,35,57,81,66,51,75,37,41,31,30,58,30,62,66,73,45,54,27,32,27,54,60,69,50,47,48,50,24,49,54,42,30,61,78,64,68,38,49,42,23,77,38,44,56,70,42,75,80,44,80,42,44,69,55,33,40,49,52,49,24,69,38,51,66,91,63,53,61,49,42,28,39,24,38,36,35,50,41,68,60,46,52,60,26,49,59,92,55,44,69,43,101

Organism: NCBI:txid488447

InterPro domains:
  IPR018988 Protein of unknown function DUF2000 [PF09391] (4-134)
  IPR023476 Peptidyl-tRNA hydrolase II domain superfamily [G3DSA:3.40.1490.10] (1-135)
  IPR023476 Peptidyl-tRNA hydrolase II domain superfamily [SSF102462] (1-134)